Protein AF-A0A2Z3H583-F1 (afdb_monomer)

InterPro domains:
  IPR014338 Uncharacterised domain CHP02996, repeat-companion domain [TIGR02996] (2-49)

pLDDT: mean 80.79, std 20.67, range [28.8, 98.38]

Organism: NCBI:txid114

Foldseek 3Di:
DDLVVLVVVCLVVVLFLVSLQVNLVVLVVPNDDLLSPLLSVLLCQQPVDDSDDPAGDPVSLVVCVVCVCSLQVLLCVQFPFPQPDDPVPDPGPQPDDVSFKGKTFGFGPPDDQDPVGTDTWIKIFGDHNSFRAEIETADPVSLVSRVPSRCVSGVNYHYDHDYPPPDDPPPPPPDDDDDDDD

Sequence (182 aa):
MDREALLRVIAMHPHENTPRLEYADWLMQYGSCDRDAATSEFIRMSCSVGCRQKRMPYEVYGWLIKNWHRLVPKSLAVGVPVESGPTPQQGWRINWHNGRKKEVLIRLARLPPKRGGYRPFKVVFDFAFGFLDRCETWSPVSFGQLKQPLLADQPLCKVMCHGTTRHPQRVRSLLGGAGADL

Solvent-accessible surface area (backbone atoms only — not comparable to full-atom values): 10700 Å² total; per-residue (Å²): 137,58,72,67,57,40,53,51,50,28,71,78,39,73,83,52,56,64,52,46,50,53,44,24,52,47,26,67,74,71,44,88,49,66,41,34,47,44,35,21,53,39,26,50,52,39,52,71,62,70,98,76,65,95,59,69,52,73,72,42,35,64,50,43,76,77,44,52,64,46,48,35,53,54,37,51,67,55,17,55,68,51,75,67,70,53,70,96,84,45,75,70,81,71,52,59,52,89,66,37,27,43,56,44,40,34,32,57,72,88,58,79,64,49,99,90,47,80,77,65,41,64,35,36,41,32,47,48,80,36,42,51,47,31,36,42,23,62,36,74,69,60,37,69,64,36,49,63,35,36,40,72,49,32,74,79,40,47,76,43,64,49,69,80,69,80,70,90,76,76,74,73,74,93,70,89,83,88,80,88,85,136

Structure (mmCIF, N/CA/C/O backbone):
data_AF-A0A2Z3H583-F1
#
_entry.id   AF-A0A2Z3H583-F1
#
loop_
_atom_site.group_PDB
_atom_site.id
_atom_site.type_symbol
_atom_site.label_atom_id
_atom_site.label_alt_id
_atom_site.label_comp_id
_atom_site.label_asym_id
_atom_site.label_entity_id
_atom_site.label_seq_id
_atom_site.pdbx_PDB_ins_code
_atom_site.Cartn_x
_atom_site.Cartn_y
_atom_site.Cartn_z
_atom_site.occupancy
_atom_site.B_iso_or_equiv
_atom_site.auth_seq_id
_atom_site.auth_comp_id
_atom_site.auth_asym_id
_atom_site.auth_atom_id
_atom_site.pdbx_PDB_model_num
ATOM 1 N N . MET A 1 1 ? -10.266 -14.450 14.216 1.00 72.81 1 MET A N 1
ATOM 2 C CA . MET A 1 1 ? -10.792 -13.965 12.922 1.00 72.81 1 MET A CA 1
ATOM 3 C C . MET A 1 1 ? -9.726 -14.220 11.865 1.00 72.81 1 MET A C 1
ATOM 5 O O . MET A 1 1 ? -8.552 -14.052 12.176 1.00 72.81 1 MET A O 1
ATOM 9 N N . ASP A 1 2 ? -10.109 -14.696 10.682 1.00 93.62 2 ASP A N 1
ATOM 10 C CA . ASP A 1 2 ? -9.174 -14.979 9.585 1.00 93.62 2 ASP A CA 1
ATOM 11 C C . ASP A 1 2 ? -8.861 -13.710 8.765 1.00 93.62 2 ASP A C 1
ATOM 13 O O . ASP A 1 2 ? -9.693 -12.803 8.659 1.00 93.62 2 ASP A O 1
ATOM 17 N N . ARG A 1 3 ? -7.666 -13.656 8.169 1.00 95.94 3 ARG A N 1
ATOM 18 C CA . ARG A 1 3 ? -7.156 -12.541 7.363 1.00 95.94 3 ARG A CA 1
ATOM 19 C C . ARG A 1 3 ? -8.115 -12.159 6.239 1.00 95.94 3 ARG A C 1
ATOM 21 O O . ARG A 1 3 ? -8.362 -10.977 6.003 1.00 95.94 3 ARG A O 1
ATOM 28 N N . GLU A 1 4 ? -8.659 -13.147 5.534 1.00 96.94 4 GLU A N 1
ATOM 29 C CA . GLU A 1 4 ? -9.549 -12.910 4.396 1.00 96.94 4 GLU A CA 1
ATOM 30 C C . GLU A 1 4 ? -10.909 -12.360 4.831 1.00 96.94 4 GLU A C 1
ATOM 32 O O . GLU A 1 4 ? -11.519 -11.563 4.117 1.00 96.94 4 GLU A O 1
ATOM 37 N N . ALA A 1 5 ? -11.390 -12.745 6.017 1.00 97.44 5 ALA A N 1
ATOM 38 C CA . ALA A 1 5 ? -12.610 -12.184 6.587 1.00 97.44 5 ALA A CA 1
ATOM 39 C C . ALA A 1 5 ? -12.443 -10.682 6.874 1.00 97.44 5 ALA A C 1
ATOM 41 O O . ALA A 1 5 ? -13.277 -9.893 6.434 1.00 97.44 5 ALA A O 1
ATOM 42 N N . LEU A 1 6 ? -11.332 -10.282 7.502 1.00 97.75 6 LEU A N 1
ATOM 43 C CA . LEU A 1 6 ? -11.011 -8.871 7.760 1.00 97.75 6 LEU A CA 1
ATOM 44 C C . LEU A 1 6 ? -10.921 -8.057 6.464 1.00 97.75 6 LEU A C 1
ATOM 46 O O . LEU A 1 6 ? -11.549 -7.007 6.339 1.00 97.75 6 LEU A O 1
ATOM 50 N N . LEU A 1 7 ? -10.197 -8.567 5.464 1.00 97.56 7 LEU A N 1
ATOM 51 C CA . LEU A 1 7 ? -10.066 -7.896 4.167 1.00 97.56 7 LEU A CA 1
ATOM 52 C C . LEU A 1 7 ? -11.415 -7.728 3.455 1.00 97.56 7 LEU A C 1
ATOM 54 O O . LEU A 1 7 ? -11.658 -6.677 2.861 1.00 97.56 7 LEU A O 1
ATOM 58 N N . ARG A 1 8 ? -12.313 -8.717 3.543 1.00 97.81 8 ARG A N 1
ATOM 59 C CA . ARG A 1 8 ? -13.678 -8.600 3.004 1.00 97.81 8 ARG A CA 1
ATOM 60 C C . ARG A 1 8 ? -14.485 -7.514 3.709 1.00 97.81 8 ARG A C 1
ATOM 62 O O . ARG A 1 8 ? -15.132 -6.725 3.026 1.00 97.81 8 ARG A O 1
ATOM 69 N N . VAL A 1 9 ? -14.424 -7.433 5.039 1.00 97.81 9 VAL A N 1
ATOM 70 C CA . VAL A 1 9 ? -15.115 -6.373 5.797 1.00 97.81 9 VAL A CA 1
ATOM 71 C C . VAL A 1 9 ? -14.588 -4.994 5.402 1.00 97.81 9 VAL A C 1
ATOM 73 O O . VAL A 1 9 ? -15.382 -4.106 5.103 1.00 97.81 9 VAL A O 1
ATOM 76 N N . ILE A 1 10 ? -13.266 -4.822 5.291 1.00 96.75 10 ILE A N 1
ATOM 77 C CA . ILE A 1 10 ? -12.665 -3.558 4.832 1.00 96.75 10 ILE A CA 1
ATOM 78 C C . ILE A 1 10 ? -13.119 -3.212 3.409 1.00 96.75 10 ILE A C 1
ATOM 80 O O . ILE A 1 10 ? -13.424 -2.056 3.130 1.00 96.75 10 ILE A O 1
ATOM 84 N N . ALA A 1 11 ? -13.185 -4.193 2.506 1.00 96.19 11 ALA A N 1
ATOM 85 C CA . ALA A 1 11 ? -13.641 -3.967 1.136 1.00 96.19 11 ALA A CA 1
ATOM 86 C C . ALA A 1 11 ? -15.105 -3.498 1.072 1.00 96.19 11 ALA A C 1
ATOM 88 O O . ALA A 1 11 ? -15.435 -2.656 0.237 1.00 96.19 11 ALA A O 1
ATOM 89 N N . MET A 1 12 ? -15.967 -4.017 1.954 1.00 96.94 12 MET A N 1
ATOM 90 C CA . MET A 1 12 ? -17.369 -3.596 2.073 1.00 96.94 12 MET A CA 1
ATOM 91 C C . MET A 1 12 ? -17.512 -2.222 2.745 1.00 96.94 12 MET A C 1
ATOM 93 O O . MET A 1 12 ? -18.394 -1.450 2.377 1.00 96.94 12 MET A O 1
ATOM 97 N N . HIS A 1 13 ? -16.618 -1.895 3.681 1.00 94.31 13 HIS A N 1
ATOM 98 C CA . HIS A 1 13 ? -16.672 -0.688 4.509 1.00 94.31 13 HIS A CA 1
ATOM 99 C C . HIS A 1 13 ? -15.358 0.120 4.457 1.00 94.31 13 HIS A C 1
ATOM 101 O O . HIS A 1 13 ? -14.725 0.359 5.490 1.00 94.31 13 HIS A O 1
ATOM 107 N N . PRO A 1 14 ? -14.922 0.610 3.279 1.00 91.38 14 PRO A N 1
ATOM 108 C CA . PRO A 1 14 ? -13.579 1.180 3.101 1.00 91.38 14 PRO A CA 1
ATOM 109 C C . PRO A 1 14 ? -13.334 2.475 3.891 1.00 91.38 14 PRO A C 1
ATOM 111 O O . PRO A 1 14 ? -12.190 2.884 4.088 1.00 91.38 14 PRO A O 1
ATOM 114 N N . HIS A 1 15 ? -14.400 3.142 4.336 1.00 88.31 15 HIS A N 1
ATOM 115 C CA . HIS A 1 15 ? -14.331 4.387 5.101 1.00 88.31 15 HIS A CA 1
ATOM 116 C C . HIS A 1 15 ? -14.316 4.167 6.615 1.00 88.31 15 HIS A C 1
ATOM 118 O O . HIS A 1 15 ? -13.969 5.083 7.357 1.00 88.31 15 HIS A O 1
ATOM 124 N N . GL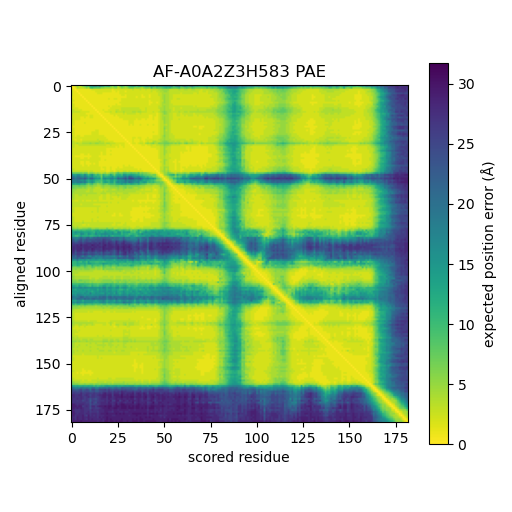U A 1 16 ? -14.641 2.967 7.092 1.00 92.12 16 GLU A N 1
ATOM 125 C CA . GLU A 1 16 ? -14.658 2.674 8.520 1.00 92.12 16 GLU A CA 1
ATOM 126 C C . GLU A 1 16 ? -13.232 2.439 9.023 1.00 92.12 16 GLU A C 1
ATOM 128 O O . GLU A 1 16 ? -12.432 1.754 8.383 1.00 92.12 16 GLU A O 1
ATOM 133 N N . ASN A 1 17 ? -12.879 3.064 10.147 1.00 93.50 17 ASN A N 1
ATOM 134 C CA . ASN A 1 17 ? -11.557 2.899 10.756 1.00 93.50 17 ASN A CA 1
ATOM 135 C C . ASN A 1 17 ? -11.462 1.576 11.529 1.00 93.50 17 ASN A C 1
ATOM 137 O O . ASN A 1 17 ? -10.403 0.960 11.524 1.00 93.50 17 ASN A O 1
ATOM 141 N N . THR A 1 18 ? -12.557 1.125 12.150 1.00 94.62 18 THR A N 1
ATOM 142 C CA . THR A 1 18 ? -12.594 -0.071 13.007 1.00 94.62 18 THR A CA 1
ATOM 143 C C . THR A 1 18 ? -12.059 -1.331 12.320 1.00 94.62 18 THR A C 1
ATOM 145 O O . THR A 1 18 ? -11.047 -1.845 12.791 1.00 94.62 18 THR A O 1
ATOM 148 N N . PRO A 1 19 ? -12.599 -1.793 11.172 1.00 96.06 19 PRO A N 1
ATOM 149 C CA . PRO A 1 19 ? -12.101 -3.021 10.548 1.00 96.06 19 PRO A 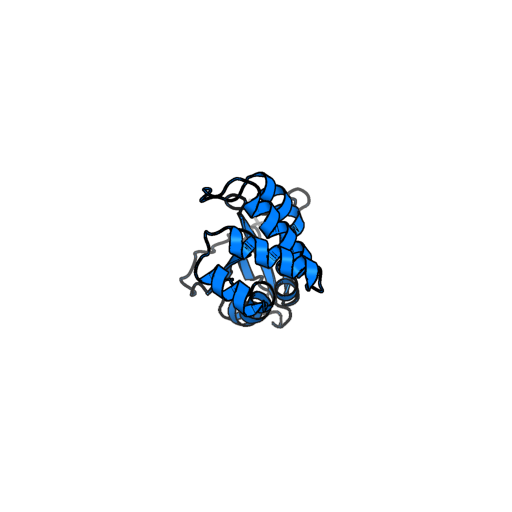CA 1
ATOM 150 C C . PRO A 1 19 ? -10.656 -2.888 10.046 1.00 96.06 19 PRO A C 1
ATOM 152 O O . PRO A 1 19 ? -9.916 -3.867 9.985 1.00 96.06 19 PRO A O 1
ATOM 155 N N . ARG A 1 20 ? -10.216 -1.667 9.712 1.00 95.88 20 ARG A N 1
ATOM 156 C CA . ARG A 1 20 ? -8.824 -1.401 9.332 1.00 95.88 20 ARG A CA 1
ATOM 157 C C . ARG A 1 20 ? -7.892 -1.512 10.535 1.00 95.88 20 ARG A C 1
ATOM 159 O O . ARG A 1 20 ? -6.854 -2.153 10.422 1.00 95.88 20 ARG A O 1
ATOM 166 N N . LEU A 1 21 ? -8.262 -0.933 11.674 1.00 96.25 21 LEU A N 1
ATOM 167 C CA . LEU A 1 21 ? -7.491 -1.036 12.913 1.00 96.25 21 LEU A CA 1
ATOM 168 C C . LEU A 1 21 ? -7.421 -2.482 13.418 1.00 96.25 21 LEU A C 1
ATOM 170 O O . LEU A 1 21 ? -6.327 -2.938 13.731 1.00 96.25 21 LEU A O 1
ATOM 174 N N . GLU A 1 22 ? -8.526 -3.231 13.371 1.00 97.50 22 GLU A N 1
ATOM 175 C CA . GLU A 1 22 ? -8.529 -4.669 13.684 1.00 97.50 22 GLU A CA 1
ATOM 176 C C . GLU A 1 22 ? -7.585 -5.457 12.765 1.00 97.50 22 GLU A C 1
ATOM 178 O O . GLU A 1 22 ? -6.831 -6.317 13.216 1.00 97.50 22 GLU A O 1
ATOM 183 N N . TYR A 1 23 ? -7.566 -5.138 11.467 1.00 98.12 23 TYR A N 1
ATOM 184 C CA . TYR A 1 23 ? -6.612 -5.735 10.535 1.00 98.12 23 TYR A CA 1
ATOM 185 C C . TYR A 1 23 ? -5.165 -5.319 10.818 1.00 98.12 23 TYR A C 1
ATOM 187 O O . TYR A 1 23 ? -4.259 -6.137 10.679 1.00 98.12 23 TYR A O 1
ATOM 195 N N . ALA A 1 24 ? -4.921 -4.083 11.256 1.00 98.12 24 ALA A N 1
ATOM 196 C CA . ALA A 1 24 ? -3.594 -3.640 11.670 1.00 98.12 24 ALA A CA 1
ATOM 197 C C . ALA A 1 24 ? -3.111 -4.374 12.933 1.00 98.12 24 ALA A C 1
ATOM 199 O O . ALA A 1 24 ? -1.936 -4.745 12.999 1.00 98.12 24 ALA A O 1
ATOM 200 N N . ASP A 1 25 ? -4.000 -4.619 13.900 1.00 98.38 25 ASP A N 1
ATOM 201 C CA . ASP A 1 25 ? -3.723 -5.444 15.081 1.00 98.38 25 ASP A CA 1
ATOM 202 C C . ASP A 1 25 ? -3.423 -6.892 14.670 1.00 98.38 25 ASP A C 1
ATOM 204 O O . ASP A 1 25 ? -2.416 -7.461 15.094 1.00 98.38 25 ASP A O 1
ATOM 208 N N . TRP A 1 26 ? -4.222 -7.455 13.759 1.00 98.31 26 TRP A N 1
ATOM 209 C CA . TRP A 1 26 ? -3.991 -8.788 13.204 1.00 98.31 26 TRP A CA 1
ATOM 210 C C . TRP A 1 26 ? -2.631 -8.894 12.499 1.00 98.31 26 TRP A C 1
ATOM 212 O O . TRP A 1 26 ? -1.886 -9.840 12.742 1.00 98.31 26 TRP A O 1
ATOM 222 N N . LEU A 1 27 ? -2.263 -7.915 11.663 1.00 98.12 27 LEU A N 1
ATOM 223 C CA . LEU A 1 27 ? -0.960 -7.876 10.985 1.00 98.12 27 LEU A CA 1
ATOM 224 C C . LEU A 1 27 ? 0.205 -7.786 11.971 1.00 98.12 27 LEU A C 1
ATOM 226 O O . LEU A 1 27 ? 1.250 -8.377 11.729 1.00 98.12 27 LEU A O 1
ATOM 230 N N . MET A 1 28 ? 0.035 -7.059 13.072 1.00 97.88 28 MET A N 1
ATOM 231 C CA . MET A 1 28 ? 1.057 -6.953 14.111 1.00 97.88 28 MET A CA 1
ATOM 232 C C . MET A 1 28 ? 1.218 -8.265 14.890 1.00 97.88 28 MET A C 1
ATOM 234 O O . MET A 1 28 ? 2.330 -8.606 15.280 1.00 97.88 28 MET A O 1
ATOM 238 N N . GLN A 1 29 ? 0.124 -9.001 15.105 1.00 98.06 29 GLN A N 1
ATOM 239 C CA . GLN A 1 29 ? 0.132 -10.256 15.855 1.00 98.06 29 GLN A CA 1
ATOM 240 C C . GLN A 1 29 ? 0.574 -11.467 15.016 1.00 98.06 29 GLN A C 1
ATOM 242 O O . GLN A 1 29 ? 1.271 -12.338 15.529 1.00 98.06 29 GLN A O 1
ATOM 247 N N . TYR A 1 30 ? 0.152 -11.542 13.751 1.00 97.94 30 TYR A N 1
ATOM 248 C CA . TYR A 1 30 ? 0.313 -12.731 12.902 1.00 97.94 30 TYR A CA 1
ATOM 249 C C . TYR A 1 30 ? 1.114 -12.480 11.618 1.00 97.94 30 TYR A C 1
ATOM 251 O O . TYR A 1 30 ? 1.438 -13.429 10.904 1.00 97.94 30 TYR A O 1
ATOM 259 N N . GLY A 1 31 ? 1.413 -11.222 11.284 1.00 96.38 31 GLY A N 1
ATOM 260 C CA . GLY A 1 31 ? 2.239 -10.883 10.129 1.00 96.38 31 GLY A CA 1
ATOM 261 C C . GLY A 1 31 ? 3.678 -11.359 10.308 1.00 96.38 31 GLY A C 1
ATOM 262 O O . GLY A 1 31 ? 4.206 -11.396 11.416 1.00 96.38 31 GLY A O 1
ATOM 263 N N . SER A 1 32 ? 4.324 -11.727 9.202 1.00 95.88 32 SER A N 1
ATOM 264 C CA . SER A 1 32 ? 5.633 -12.397 9.241 1.00 95.88 32 SER A CA 1
ATOM 265 C C . SER A 1 32 ? 6.707 -11.705 8.406 1.00 95.88 32 SER A C 1
ATOM 267 O O . SER A 1 32 ? 7.814 -12.221 8.268 1.00 95.88 32 SER A O 1
ATOM 269 N N . CYS A 1 33 ? 6.390 -10.569 7.784 1.00 96.88 33 CYS A N 1
ATOM 270 C CA . CYS A 1 33 ? 7.326 -9.852 6.926 1.00 96.88 33 CYS A CA 1
ATOM 271 C C . CYS A 1 33 ? 7.219 -8.335 7.090 1.00 96.88 33 CYS A C 1
ATOM 273 O O . CYS A 1 33 ? 6.203 -7.813 7.550 1.00 96.88 33 CYS A O 1
ATOM 275 N N . ASP A 1 34 ? 8.251 -7.620 6.638 1.00 97.81 34 ASP A N 1
ATOM 276 C CA . ASP A 1 34 ? 8.322 -6.156 6.724 1.00 97.81 34 ASP A CA 1
ATOM 277 C C . ASP A 1 34 ? 7.117 -5.455 6.077 1.00 97.81 34 ASP A C 1
ATOM 279 O O . ASP A 1 34 ? 6.609 -4.470 6.601 1.00 97.81 34 ASP A O 1
ATOM 283 N N . ARG A 1 35 ? 6.585 -6.009 4.983 1.00 97.75 35 ARG A N 1
ATOM 284 C CA . ARG A 1 35 ? 5.386 -5.469 4.332 1.00 97.75 35 ARG A CA 1
ATOM 285 C C . ARG A 1 35 ? 4.150 -5.520 5.236 1.00 97.75 35 ARG A C 1
ATOM 287 O O . ARG A 1 35 ? 3.333 -4.601 5.185 1.00 97.75 35 ARG A O 1
ATOM 294 N N . ASP A 1 36 ? 4.000 -6.555 6.065 1.00 98.00 36 ASP A N 1
ATOM 295 C CA . ASP A 1 36 ? 2.885 -6.630 7.022 1.00 98.00 36 ASP A CA 1
ATOM 296 C C . ASP A 1 36 ? 3.036 -5.567 8.117 1.00 98.00 36 ASP A C 1
ATOM 298 O O . ASP A 1 36 ? 2.082 -4.838 8.395 1.00 98.00 36 ASP A O 1
ATOM 302 N N . ALA A 1 37 ? 4.251 -5.406 8.654 1.00 98.38 37 ALA A N 1
ATOM 303 C CA . ALA A 1 37 ? 4.571 -4.363 9.627 1.00 98.38 37 ALA A CA 1
ATOM 304 C C . ALA A 1 37 ? 4.321 -2.956 9.054 1.00 98.38 37 ALA A C 1
ATOM 306 O O . ALA A 1 37 ? 3.574 -2.172 9.638 1.00 98.38 37 ALA A O 1
ATOM 307 N N . ALA A 1 38 ? 4.836 -2.670 7.854 1.00 98.25 38 ALA A N 1
ATOM 308 C CA . ALA A 1 38 ? 4.634 -1.398 7.165 1.00 98.25 38 ALA A CA 1
ATOM 309 C C . ALA A 1 38 ? 3.152 -1.117 6.868 1.00 98.25 38 ALA A C 1
ATOM 311 O O . ALA A 1 38 ? 2.706 0.023 6.968 1.00 98.25 38 ALA A O 1
ATOM 312 N N . THR A 1 39 ? 2.371 -2.145 6.522 1.00 98.25 39 THR A N 1
ATOM 313 C CA . THR A 1 39 ? 0.925 -1.994 6.301 1.00 98.25 39 THR A CA 1
ATOM 314 C C . THR A 1 39 ? 0.202 -1.680 7.614 1.00 98.25 39 THR A C 1
ATOM 316 O O . THR A 1 39 ? -0.633 -0.779 7.642 1.00 98.25 39 THR A O 1
ATOM 319 N N . SER A 1 40 ? 0.556 -2.353 8.716 1.00 98.19 40 SER A N 1
ATOM 320 C CA . SER A 1 40 ? 0.007 -2.055 10.047 1.00 98.19 40 SER A CA 1
ATOM 321 C C . SER A 1 40 ? 0.317 -0.614 10.477 1.00 98.19 40 SER A C 1
ATOM 323 O O . SER A 1 40 ? -0.599 0.135 10.826 1.00 98.19 40 SER A O 1
ATOM 325 N N . GLU A 1 41 ? 1.582 -0.188 10.364 1.00 97.88 41 GLU A N 1
ATOM 326 C CA . GLU A 1 41 ? 2.018 1.192 10.625 1.00 97.88 41 GLU A CA 1
ATOM 327 C C . GLU A 1 41 ? 1.201 2.197 9.797 1.00 97.88 41 GLU A C 1
ATOM 329 O O . GLU A 1 41 ? 0.625 3.143 10.343 1.00 97.88 41 GLU A O 1
ATOM 334 N N . PHE A 1 42 ? 1.096 1.967 8.484 1.00 96.75 42 PHE A N 1
ATOM 335 C CA . PHE A 1 42 ? 0.403 2.873 7.574 1.00 96.75 42 PHE A CA 1
ATOM 336 C C . PHE A 1 42 ? -1.087 3.006 7.902 1.00 96.75 42 PHE A C 1
ATOM 338 O O . PHE A 1 42 ? -1.632 4.115 7.869 1.00 96.75 42 PHE A O 1
ATOM 345 N N . ILE A 1 43 ? -1.752 1.901 8.252 1.00 96.19 43 ILE A N 1
ATOM 346 C CA . ILE A 1 43 ? -3.154 1.912 8.674 1.00 96.19 43 ILE A CA 1
ATOM 347 C C . ILE A 1 43 ? -3.329 2.719 9.958 1.00 96.19 43 ILE A C 1
ATOM 349 O O . ILE A 1 43 ? -4.189 3.602 9.997 1.00 96.19 43 ILE A O 1
ATOM 353 N N . ARG A 1 44 ? -2.514 2.460 10.988 1.00 96.06 44 ARG A N 1
ATOM 354 C CA . ARG A 1 44 ? -2.609 3.175 12.269 1.00 96.06 44 ARG A CA 1
ATOM 355 C C . ARG A 1 44 ? -2.393 4.671 12.087 1.00 96.06 44 ARG A C 1
ATOM 357 O O . ARG A 1 44 ? -3.190 5.462 12.583 1.00 96.06 44 ARG A O 1
ATOM 364 N N . MET A 1 45 ? -1.382 5.059 11.310 1.00 93.75 45 MET A N 1
ATOM 365 C CA . MET A 1 45 ? -1.140 6.463 10.974 1.00 93.75 45 MET A CA 1
ATOM 366 C C . MET A 1 45 ? -2.299 7.081 10.186 1.00 93.75 45 MET A C 1
ATOM 368 O O . MET A 1 45 ? -2.667 8.224 10.426 1.00 93.75 45 MET A O 1
ATOM 372 N N . SER A 1 46 ? -2.911 6.329 9.271 1.00 92.12 46 SER A N 1
ATOM 373 C CA . SER A 1 46 ? -4.060 6.805 8.491 1.00 92.12 46 SER A CA 1
ATOM 374 C C . SER A 1 46 ? -5.346 6.938 9.313 1.00 92.12 46 SER A C 1
ATOM 376 O O . SER A 1 46 ? -6.255 7.648 8.886 1.00 92.12 46 SER A O 1
ATOM 378 N N . CYS A 1 47 ? -5.439 6.260 10.461 1.00 92.06 47 CYS A N 1
ATOM 379 C CA . CYS A 1 47 ? -6.611 6.259 11.341 1.00 92.06 47 CYS A CA 1
ATOM 380 C C . CYS A 1 47 ? -6.425 7.101 12.618 1.00 92.06 47 CYS A C 1
ATOM 382 O O . CYS A 1 47 ? -7.358 7.181 13.414 1.00 92.06 47 CYS A O 1
ATOM 384 N N . SER A 1 48 ? -5.252 7.711 12.830 1.00 85.38 48 SER A N 1
ATOM 385 C CA . SER A 1 48 ? -4.890 8.400 14.081 1.00 85.38 48 SER A CA 1
ATOM 386 C C . SER A 1 48 ? -5.664 9.699 14.334 1.00 85.38 48 SER A C 1
ATOM 388 O O . SER A 1 48 ? -5.744 10.150 15.475 1.00 85.38 48 SER A O 1
ATOM 390 N N . VAL A 1 49 ? -6.263 10.292 13.297 1.00 71.06 49 VAL A N 1
ATOM 391 C CA . VAL A 1 49 ? -7.052 11.526 13.394 1.00 71.06 49 VAL A CA 1
ATOM 392 C C . VAL A 1 49 ? -8.529 11.193 13.167 1.00 71.06 49 VAL A C 1
ATOM 394 O O . VAL A 1 49 ? -8.865 10.466 12.236 1.00 71.06 49 VAL A O 1
ATOM 397 N N . GLY A 1 50 ? -9.402 11.687 14.055 1.00 62.38 50 GLY A N 1
ATOM 398 C CA . GLY A 1 50 ? -10.788 11.241 14.261 1.00 62.38 50 GLY A CA 1
ATOM 399 C C . GLY A 1 50 ? -11.631 10.901 13.016 1.00 62.38 50 GLY A C 1
ATOM 400 O O . GLY A 1 50 ? -11.461 11.452 11.930 1.00 62.38 50 GLY A O 1
ATOM 401 N N . CYS A 1 51 ? -12.605 10.009 13.229 1.00 53.41 51 CYS A N 1
ATOM 402 C CA . CYS A 1 51 ? -13.357 9.170 12.277 1.00 53.41 51 CYS A CA 1
ATOM 403 C C . CYS A 1 51 ? -14.152 9.846 11.132 1.00 53.41 51 CYS A C 1
ATOM 405 O O . CYS A 1 51 ? -15.060 9.231 10.580 1.00 53.41 51 CYS A O 1
ATOM 407 N N . ARG A 1 52 ? -13.878 11.100 10.758 1.00 61.56 52 ARG A N 1
ATOM 408 C CA . ARG A 1 52 ? -14.646 11.847 9.740 1.00 61.56 52 ARG A CA 1
ATOM 409 C C . ARG A 1 52 ? -13.825 12.334 8.551 1.00 61.56 52 ARG A C 1
ATOM 411 O O . ARG A 1 52 ? -14.351 13.042 7.690 1.00 61.56 52 ARG A O 1
ATOM 418 N N . GLN A 1 53 ? -12.543 11.995 8.474 1.00 64.88 53 GLN A N 1
ATOM 419 C CA . GLN A 1 53 ? -11.695 12.554 7.431 1.00 64.88 53 GLN A CA 1
ATOM 420 C C . GLN A 1 53 ? -11.848 11.795 6.107 1.00 64.88 53 GLN A C 1
ATOM 422 O O . GLN A 1 53 ? -11.447 10.647 5.959 1.00 64.88 53 GLN A O 1
ATOM 427 N N . LYS A 1 54 ? -12.372 12.489 5.088 1.00 74.50 54 LYS A N 1
ATOM 428 C CA . LYS A 1 54 ? -12.339 12.050 3.676 1.00 74.50 54 LYS A CA 1
ATOM 429 C C . LYS A 1 54 ? -10.927 12.100 3.066 1.00 74.50 54 LYS A C 1
ATOM 431 O O . LYS A 1 54 ? -10.754 11.801 1.887 1.00 74.50 54 LYS A O 1
ATOM 436 N N . ARG A 1 55 ? -9.935 12.565 3.829 1.00 81.19 55 ARG A N 1
ATOM 437 C CA . ARG A 1 55 ? -8.555 12.803 3.399 1.00 81.19 55 ARG A CA 1
ATOM 438 C C . ARG A 1 55 ? -7.605 12.152 4.393 1.00 81.19 55 ARG A C 1
ATOM 440 O O . ARG A 1 55 ? -7.930 12.049 5.567 1.00 81.19 55 ARG A O 1
ATOM 447 N N . MET A 1 56 ? -6.444 11.736 3.906 1.00 86.56 56 MET A N 1
ATOM 448 C CA . MET A 1 56 ? -5.389 11.189 4.750 1.00 86.56 56 MET A CA 1
ATOM 449 C C . MET A 1 56 ? -4.751 12.313 5.590 1.00 86.56 56 MET A C 1
ATOM 451 O O . MET A 1 56 ? -4.560 13.407 5.037 1.00 86.56 56 MET A O 1
ATOM 455 N N . PRO A 1 57 ? -4.426 12.073 6.876 1.00 88.19 57 PRO A N 1
ATOM 456 C CA . PRO A 1 57 ? -3.742 13.061 7.707 1.00 88.19 57 PRO A CA 1
ATOM 457 C C . PRO A 1 57 ? -2.394 13.478 7.108 1.00 88.19 57 PRO A C 1
ATOM 459 O O . PRO A 1 57 ? -1.752 12.710 6.384 1.00 88.19 57 PRO A O 1
ATOM 462 N N . TYR A 1 58 ? -1.969 14.712 7.380 1.00 86.31 58 TYR A N 1
ATOM 463 C CA . TYR A 1 58 ? -0.798 15.300 6.728 1.00 86.31 58 TYR A CA 1
ATOM 464 C C . TYR A 1 58 ? 0.510 14.598 7.123 1.00 86.31 58 TYR A C 1
ATOM 466 O O . TYR A 1 58 ? 1.396 14.377 6.298 1.00 86.31 58 TYR A O 1
ATOM 474 N N . GLU A 1 59 ? 0.593 14.168 8.375 1.00 87.88 59 GLU A N 1
ATOM 475 C CA . GLU A 1 59 ? 1.727 13.476 8.984 1.00 87.88 59 GLU A CA 1
ATOM 476 C C . GLU A 1 59 ? 2.028 12.153 8.268 1.00 87.88 59 GLU A C 1
ATOM 478 O O . GLU A 1 59 ? 3.180 11.723 8.166 1.00 87.88 59 GLU A O 1
ATOM 483 N N . VAL A 1 60 ? 0.992 11.533 7.700 1.00 91.44 60 VAL A N 1
ATOM 484 C CA . VAL A 1 60 ? 1.108 10.274 6.966 1.00 91.44 60 VAL A CA 1
ATOM 485 C C . VAL A 1 60 ? 1.894 10.449 5.672 1.00 91.44 60 VAL A C 1
ATOM 487 O O . VAL A 1 60 ? 2.625 9.541 5.281 1.00 91.44 60 VAL A O 1
ATOM 490 N N . TYR A 1 61 ? 1.817 11.614 5.018 1.00 89.56 61 TYR A N 1
ATOM 491 C CA . TYR A 1 61 ? 2.573 11.862 3.787 1.00 89.56 61 TYR A CA 1
ATOM 492 C C . TYR A 1 61 ? 4.081 11.754 4.027 1.00 89.56 61 TYR A C 1
ATOM 494 O O . TYR A 1 61 ? 4.788 11.143 3.228 1.00 89.56 61 TYR A O 1
ATOM 502 N N . GLY A 1 62 ? 4.574 12.276 5.156 1.00 90.94 62 GLY A N 1
ATOM 503 C CA . GLY A 1 62 ? 5.987 12.181 5.529 1.00 90.94 62 GLY A CA 1
ATOM 504 C C . GLY A 1 62 ? 6.457 10.737 5.706 1.00 90.94 62 GLY A C 1
ATOM 505 O O . GLY A 1 62 ? 7.540 10.374 5.238 1.00 90.94 62 GLY A O 1
ATOM 506 N N . TRP A 1 63 ? 5.629 9.896 6.330 1.00 93.56 63 TRP A N 1
ATOM 507 C CA . TRP A 1 63 ? 5.910 8.465 6.455 1.00 93.56 63 TRP A CA 1
ATOM 508 C C . TRP A 1 63 ? 5.868 7.767 5.093 1.00 93.56 63 TRP A C 1
ATOM 510 O O . TRP A 1 63 ? 6.786 7.015 4.764 1.00 93.56 63 TRP A O 1
ATOM 520 N N . LEU A 1 64 ? 4.862 8.062 4.267 1.00 92.81 64 LEU A N 1
ATOM 521 C CA . LEU A 1 64 ? 4.666 7.426 2.967 1.00 92.81 64 LEU A CA 1
ATOM 522 C C . LEU A 1 64 ? 5.815 7.737 1.996 1.00 92.81 64 LEU A C 1
ATOM 524 O O . LEU A 1 64 ? 6.310 6.834 1.324 1.00 92.81 64 LEU A O 1
ATOM 528 N N . ILE A 1 65 ? 6.315 8.979 1.986 1.00 89.31 65 ILE A N 1
ATOM 529 C CA . ILE A 1 65 ? 7.500 9.382 1.210 1.00 89.31 65 ILE A CA 1
ATOM 530 C C . ILE A 1 65 ? 8.687 8.452 1.481 1.00 89.31 65 ILE A C 1
ATOM 532 O O . ILE A 1 65 ? 9.375 8.043 0.544 1.00 89.31 65 ILE A O 1
ATOM 536 N N . LYS A 1 66 ? 8.898 8.102 2.753 1.00 91.94 66 LYS A N 1
ATOM 537 C CA . LYS A 1 66 ? 10.030 7.294 3.208 1.00 91.94 66 LYS A CA 1
ATOM 538 C C . LYS A 1 66 ? 9.788 5.793 3.055 1.00 91.94 66 LYS A C 1
ATOM 540 O O . LYS A 1 66 ? 10.732 5.072 2.766 1.00 91.94 66 LYS A O 1
ATOM 545 N N . ASN A 1 67 ? 8.548 5.323 3.208 1.00 95.44 67 ASN A N 1
ATOM 546 C CA . ASN A 1 67 ? 8.252 3.901 3.418 1.00 95.44 67 ASN A CA 1
ATOM 547 C C . ASN A 1 67 ? 7.419 3.231 2.318 1.00 95.44 67 ASN A C 1
ATOM 549 O O . ASN A 1 67 ? 7.231 2.021 2.379 1.00 95.44 67 ASN A O 1
ATOM 553 N N . TRP A 1 68 ? 6.928 3.950 1.300 1.00 95.00 68 TRP A N 1
ATOM 554 C CA . TRP A 1 68 ? 6.005 3.371 0.303 1.00 95.00 68 TRP A CA 1
ATOM 555 C C . TRP A 1 68 ? 6.521 2.081 -0.361 1.00 95.00 68 TRP A C 1
ATOM 557 O O . TRP A 1 68 ? 5.731 1.205 -0.696 1.00 95.00 68 TRP A O 1
ATOM 567 N N . HIS A 1 69 ? 7.836 1.944 -0.541 1.00 94.31 69 HIS A N 1
ATOM 568 C CA . HIS A 1 69 ? 8.450 0.772 -1.164 1.00 94.31 69 HIS A CA 1
ATOM 569 C C . HIS A 1 69 ? 8.265 -0.503 -0.323 1.00 94.31 69 HIS A C 1
ATOM 571 O O . HIS A 1 69 ? 8.115 -1.584 -0.892 1.00 94.31 69 HIS A O 1
ATOM 577 N N . ARG A 1 70 ? 8.179 -0.372 1.012 1.00 96.81 70 ARG A N 1
ATOM 578 C CA . ARG A 1 70 ? 7.873 -1.468 1.950 1.00 96.81 70 ARG A CA 1
ATOM 579 C C . ARG A 1 70 ? 6.459 -2.020 1.750 1.00 96.81 70 ARG A C 1
ATOM 581 O O . ARG A 1 70 ? 6.193 -3.169 2.082 1.00 96.81 70 ARG A O 1
ATOM 588 N N . LEU A 1 71 ? 5.548 -1.230 1.172 1.00 97.50 71 LEU A N 1
ATOM 589 C CA . LEU A 1 71 ? 4.165 -1.645 0.913 1.00 97.50 71 LEU A CA 1
ATOM 590 C C . LEU A 1 71 ? 4.013 -2.498 -0.353 1.00 97.50 71 LEU A C 1
ATOM 592 O O . LEU A 1 71 ? 2.994 -3.173 -0.492 1.00 97.50 71 LEU A O 1
ATOM 596 N N . VAL A 1 72 ? 4.981 -2.459 -1.275 1.00 96.31 72 VAL A N 1
ATOM 597 C CA . VAL A 1 72 ? 4.907 -3.121 -2.592 1.00 96.31 72 VAL A CA 1
ATOM 598 C C . VAL A 1 72 ? 6.197 -3.871 -2.991 1.00 96.31 72 VAL A C 1
ATOM 600 O O . VAL A 1 72 ? 6.659 -3.745 -4.131 1.00 96.31 72 VAL A O 1
ATOM 603 N N . PRO A 1 73 ? 6.826 -4.651 -2.090 1.00 95.69 73 PRO A N 1
ATOM 604 C CA . PRO A 1 73 ? 8.137 -5.241 -2.350 1.00 95.69 73 PRO A CA 1
ATOM 605 C C . PRO A 1 73 ? 8.123 -6.255 -3.499 1.00 95.69 73 PRO A C 1
ATOM 607 O O . PRO A 1 73 ? 9.036 -6.247 -4.326 1.00 95.69 73 PRO A O 1
ATOM 610 N N . LYS A 1 74 ? 7.093 -7.107 -3.613 1.00 94.19 74 LYS A N 1
ATOM 611 C CA . LYS A 1 74 ? 7.019 -8.099 -4.700 1.00 94.19 74 LYS A CA 1
ATOM 612 C C . LYS A 1 74 ? 6.811 -7.419 -6.045 1.00 94.19 74 LYS A C 1
ATOM 614 O O . LYS A 1 74 ? 7.374 -7.854 -7.044 1.00 94.19 74 LYS A O 1
ATOM 619 N N . SER A 1 75 ? 6.044 -6.336 -6.069 1.00 92.00 75 SER A N 1
ATOM 620 C CA . SER A 1 75 ? 5.811 -5.522 -7.264 1.00 92.00 75 SER A CA 1
ATOM 621 C C . SER A 1 75 ? 7.093 -4.860 -7.758 1.00 92.00 75 SER A C 1
ATOM 623 O O . SER A 1 75 ? 7.356 -4.845 -8.959 1.00 92.00 75 SER A O 1
ATOM 625 N N . LEU A 1 76 ? 7.919 -4.360 -6.835 1.00 89.38 76 LEU A N 1
ATOM 626 C CA . LEU A 1 76 ? 9.238 -3.813 -7.153 1.00 89.38 76 LEU A CA 1
ATOM 627 C C . LEU A 1 76 ? 10.254 -4.902 -7.524 1.00 89.38 76 LEU A C 1
ATOM 629 O O . LEU A 1 76 ? 11.204 -4.616 -8.238 1.00 89.38 76 LEU A O 1
ATOM 633 N N . ALA A 1 77 ? 10.050 -6.157 -7.124 1.00 88.94 77 ALA A N 1
ATOM 634 C CA . A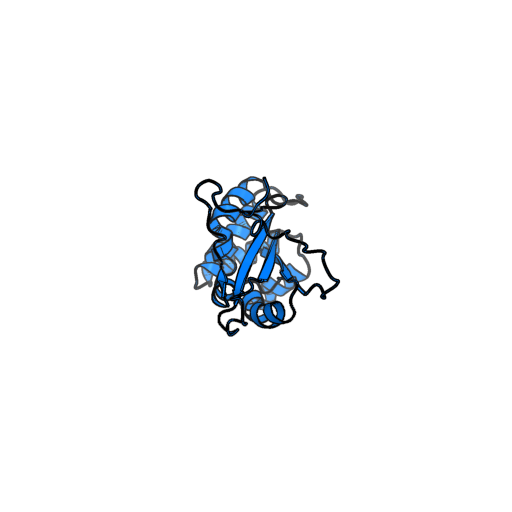LA A 1 77 ? 10.901 -7.266 -7.555 1.00 88.94 77 ALA A CA 1
ATOM 635 C C . ALA A 1 77 ? 10.662 -7.691 -9.022 1.00 88.94 77 ALA A C 1
ATOM 637 O O . ALA A 1 77 ? 11.523 -8.327 -9.628 1.00 88.94 77 ALA A O 1
ATOM 638 N N . VAL A 1 78 ? 9.517 -7.334 -9.624 1.00 85.94 78 VAL A N 1
ATOM 639 C CA . VAL A 1 78 ? 9.192 -7.655 -11.035 1.00 85.94 78 VAL A CA 1
ATOM 640 C C . VAL A 1 78 ? 10.113 -6.935 -12.021 1.00 85.94 78 VAL A C 1
ATOM 642 O O . VAL A 1 78 ? 10.364 -7.407 -13.136 1.00 85.94 78 VAL A O 1
ATOM 645 N N . GLY A 1 79 ? 10.619 -5.771 -11.636 1.00 78.62 79 GLY A N 1
ATOM 646 C CA . GLY A 1 79 ? 11.492 -4.986 -12.481 1.00 78.62 79 GLY A CA 1
ATOM 647 C C . GLY A 1 79 ? 12.323 -4.031 -11.659 1.00 78.62 79 GLY A C 1
ATOM 648 O O . GLY A 1 79 ? 11.866 -3.517 -10.651 1.00 78.62 79 GLY A O 1
ATOM 649 N N . VAL A 1 80 ? 13.534 -3.754 -12.121 1.00 68.06 80 VAL A N 1
ATOM 650 C CA . VAL A 1 80 ? 14.402 -2.794 -11.446 1.00 68.06 80 VAL A CA 1
ATOM 651 C C . VAL A 1 80 ? 13.757 -1.415 -11.603 1.00 68.06 80 VAL A C 1
ATOM 653 O O . VAL A 1 80 ? 13.524 -0.998 -12.749 1.00 68.06 80 VAL A O 1
ATOM 656 N N . PRO A 1 81 ? 13.431 -0.709 -10.504 1.00 62.53 81 PRO A N 1
ATOM 657 C CA . PRO A 1 81 ? 13.075 0.695 -10.588 1.00 62.53 81 PRO A CA 1
ATOM 658 C C . PRO A 1 81 ? 14.198 1.396 -11.341 1.00 62.53 81 PRO A C 1
ATOM 660 O O . PRO A 1 81 ? 15.364 1.307 -10.960 1.00 62.53 81 PRO A O 1
ATOM 663 N N . VAL A 1 82 ? 13.868 2.031 -12.461 1.00 61.53 82 VAL A N 1
ATOM 664 C CA . VAL A 1 82 ? 14.847 2.877 -13.126 1.00 61.53 82 VAL A CA 1
ATOM 665 C C . VAL A 1 82 ? 14.915 4.113 -12.262 1.00 61.53 82 VAL A C 1
ATOM 667 O O . VAL A 1 82 ? 14.006 4.945 -12.295 1.00 61.53 82 VAL A O 1
ATOM 670 N N . GLU A 1 83 ? 15.972 4.211 -11.460 1.00 56.19 83 GLU A N 1
ATOM 671 C CA . GLU A 1 83 ? 16.428 5.504 -10.989 1.00 56.19 83 GLU A CA 1
ATOM 672 C C . GLU A 1 83 ? 16.610 6.337 -12.250 1.00 56.19 83 GLU A C 1
ATOM 674 O O . GLU A 1 83 ? 17.512 6.108 -13.056 1.00 56.19 83 GLU A O 1
ATOM 679 N N . SER A 1 84 ? 15.665 7.235 -12.510 1.00 46.31 84 SER A N 1
ATOM 680 C CA . SER A 1 84 ? 15.883 8.315 -13.452 1.00 46.31 84 SER A CA 1
ATOM 681 C C . SER A 1 84 ? 17.060 9.094 -12.880 1.00 46.31 84 SER A C 1
ATOM 683 O O . SER A 1 84 ? 16.871 9.902 -11.971 1.00 46.31 84 SER A O 1
ATOM 685 N N . GLY A 1 85 ? 18.265 8.722 -13.314 1.00 35.75 85 GLY A N 1
ATOM 686 C CA . GLY A 1 85 ? 19.510 9.278 -12.819 1.00 35.75 85 GLY A CA 1
ATOM 687 C C . GLY A 1 85 ? 19.511 10.795 -12.993 1.00 35.75 85 GLY A C 1
ATOM 688 O O . GLY A 1 85 ? 18.919 11.299 -13.955 1.00 35.75 85 GLY A O 1
ATOM 689 N N . PRO A 1 86 ? 20.165 11.547 -12.101 1.00 43.75 86 PRO A N 1
ATOM 690 C CA . PRO A 1 86 ? 20.436 12.941 -12.361 1.00 43.75 86 PRO A CA 1
ATOM 691 C C . PRO A 1 86 ? 21.565 13.040 -13.393 1.00 43.75 86 PRO A C 1
ATOM 693 O O . PRO A 1 86 ? 22.669 12.551 -13.168 1.00 43.75 86 PRO A O 1
ATOM 696 N N . THR A 1 87 ? 21.375 13.847 -14.435 1.00 38.28 87 THR A N 1
ATOM 697 C CA . THR A 1 87 ? 22.361 14.919 -14.632 1.00 38.28 87 THR A CA 1
ATOM 698 C C . THR A 1 87 ? 22.540 15.576 -13.250 1.00 38.28 87 THR A C 1
ATOM 700 O O . THR A 1 87 ? 21.499 15.877 -12.659 1.00 38.28 87 THR A O 1
ATOM 703 N N . PRO A 1 88 ? 23.755 15.767 -12.697 1.00 33.94 88 PRO A N 1
ATOM 704 C CA . PRO A 1 88 ? 24.027 15.971 -11.255 1.00 33.94 88 PRO A CA 1
ATOM 705 C C . PRO A 1 88 ? 23.326 17.131 -10.512 1.00 33.94 88 PRO A C 1
ATOM 707 O O . PRO A 1 88 ? 23.667 17.421 -9.373 1.00 33.94 88 PRO A O 1
ATOM 710 N N . GLN A 1 89 ? 22.347 17.804 -11.112 1.00 34.56 89 GLN A N 1
ATOM 711 C CA . GLN A 1 89 ? 21.590 18.920 -10.547 1.00 34.56 89 GLN A CA 1
ATOM 712 C C . GLN A 1 89 ? 20.089 18.626 -10.332 1.00 34.56 89 GLN A C 1
ATOM 714 O O . GLN A 1 89 ? 19.385 19.474 -9.793 1.00 34.56 89 GLN A O 1
ATOM 719 N N . GLN A 1 90 ? 19.564 17.449 -10.704 1.00 34.81 90 GLN A N 1
ATOM 720 C CA . GLN A 1 90 ? 18.158 17.081 -10.446 1.00 34.81 90 GLN A CA 1
ATOM 721 C C . GLN A 1 90 ? 18.065 15.761 -9.679 1.00 34.81 90 GLN A C 1
ATOM 723 O O . GLN A 1 90 ? 17.861 14.699 -10.263 1.00 34.81 90 GLN A O 1
ATOM 728 N N . GLY A 1 91 ? 18.213 15.841 -8.351 1.00 28.80 91 GLY A N 1
ATOM 729 C CA . GLY A 1 91 ? 17.856 14.755 -7.439 1.00 28.80 91 GLY A CA 1
ATOM 730 C C . GLY A 1 91 ? 16.463 14.215 -7.765 1.00 28.80 91 GLY A C 1
ATOM 731 O O . GLY A 1 91 ? 15.604 14.972 -8.206 1.00 28.80 91 GLY A O 1
ATOM 732 N N . TRP A 1 92 ? 16.289 12.901 -7.622 1.00 34.47 92 TRP A N 1
ATOM 733 C CA . TRP A 1 92 ? 15.046 12.141 -7.765 1.00 34.47 92 TRP A CA 1
ATOM 734 C C . TRP A 1 92 ? 13.816 12.956 -8.221 1.00 34.47 92 TRP A C 1
ATOM 736 O O . TRP A 1 92 ? 13.246 13.703 -7.424 1.00 34.47 92 TRP A O 1
ATOM 746 N N . ARG A 1 93 ? 13.307 12.763 -9.449 1.00 40.72 93 ARG A N 1
ATOM 747 C CA . ARG A 1 93 ? 11.956 13.257 -9.797 1.00 40.72 93 ARG A CA 1
ATOM 748 C C . ARG A 1 93 ? 10.894 12.393 -9.115 1.00 40.72 93 ARG A C 1
ATOM 750 O O . ARG A 1 93 ? 10.189 11.595 -9.724 1.00 40.72 93 ARG A O 1
ATOM 757 N N . ILE A 1 94 ? 10.820 12.525 -7.797 1.00 51.44 94 ILE A N 1
ATOM 758 C CA . ILE A 1 94 ? 9.768 12.001 -6.944 1.00 51.44 94 ILE A CA 1
ATOM 759 C C . ILE A 1 94 ? 8.560 12.911 -7.160 1.00 51.44 94 ILE A C 1
ATOM 761 O O . ILE A 1 94 ? 8.331 13.853 -6.408 1.00 51.44 94 ILE A O 1
ATOM 765 N N . ASN A 1 95 ? 7.783 12.634 -8.203 1.00 61.59 95 ASN A N 1
ATOM 766 C CA . ASN A 1 95 ? 6.526 13.337 -8.409 1.00 61.59 95 ASN A CA 1
ATOM 767 C C . ASN A 1 95 ? 5.485 12.744 -7.456 1.00 61.59 95 ASN A C 1
ATOM 769 O O . ASN A 1 95 ? 4.764 11.806 -7.801 1.00 61.59 95 ASN A O 1
ATOM 773 N N . TRP A 1 96 ? 5.451 13.260 -6.227 1.00 71.44 96 TRP A N 1
ATOM 774 C CA . TRP A 1 96 ? 4.288 13.094 -5.370 1.00 71.44 96 TRP A CA 1
ATOM 775 C C . TRP A 1 96 ? 3.186 14.008 -5.882 1.00 71.44 96 TRP A C 1
ATOM 777 O O . TRP A 1 96 ? 3.314 15.229 -5.822 1.00 71.44 96 TRP A O 1
ATOM 787 N N . HIS A 1 97 ? 2.086 13.434 -6.362 1.00 71.38 97 HIS A N 1
ATOM 788 C CA . HIS A 1 97 ? 0.892 14.227 -6.648 1.00 71.38 97 HIS A CA 1
ATOM 789 C C . HIS A 1 97 ? -0.051 14.157 -5.450 1.00 71.38 97 HIS A C 1
ATOM 791 O O . HIS A 1 97 ? -0.466 13.073 -5.029 1.00 71.38 97 HIS A O 1
ATOM 797 N N . ASN A 1 98 ? -0.375 15.327 -4.895 1.00 78.12 98 ASN A N 1
ATOM 798 C CA . ASN A 1 98 ? -1.258 15.492 -3.738 1.00 78.12 98 ASN A CA 1
ATOM 799 C C . ASN A 1 98 ? -0.817 14.674 -2.504 1.00 78.12 98 ASN A C 1
ATOM 801 O O . ASN A 1 98 ? -1.662 14.196 -1.754 1.00 78.12 98 ASN A O 1
ATOM 805 N N . GLY A 1 99 ? 0.492 14.432 -2.348 1.00 80.38 99 GLY A N 1
ATOM 806 C CA . GLY A 1 99 ? 1.085 13.666 -1.241 1.00 80.38 99 GLY A CA 1
ATOM 807 C C . GLY A 1 99 ? 0.822 12.154 -1.255 1.00 80.38 99 GLY A C 1
ATOM 808 O O . GLY A 1 99 ? 1.479 11.418 -0.532 1.00 80.38 99 GLY A O 1
ATOM 809 N N . ARG A 1 100 ? -0.095 11.664 -2.095 1.00 88.38 100 ARG A N 1
ATOM 810 C CA . ARG A 1 100 ? -0.583 10.276 -2.055 1.00 88.38 100 ARG A CA 1
ATOM 811 C C . ARG A 1 100 ? -0.257 9.437 -3.288 1.00 88.38 100 ARG A C 1
ATOM 813 O O . ARG A 1 100 ? -0.287 8.215 -3.217 1.00 88.38 100 ARG A O 1
ATOM 820 N N . LYS A 1 101 ? 0.030 10.079 -4.423 1.00 92.00 101 LYS A N 1
ATOM 821 C CA . LYS A 1 101 ? 0.368 9.389 -5.672 1.00 92.00 101 LYS A CA 1
ATOM 822 C C . LYS A 1 101 ? 1.868 9.352 -5.861 1.00 92.00 101 LYS A C 1
ATOM 824 O O . LYS A 1 101 ? 2.489 10.409 -5.858 1.00 92.00 101 LYS A O 1
ATOM 829 N N . LYS A 1 102 ? 2.416 8.172 -6.116 1.00 90.50 102 LYS A N 1
ATOM 830 C CA . LYS A 1 102 ? 3.821 7.944 -6.423 1.00 90.50 102 LYS A CA 1
ATOM 831 C C . LYS A 1 102 ? 3.970 7.431 -7.849 1.00 90.50 102 LYS A C 1
ATOM 833 O O . LYS A 1 102 ? 3.542 6.327 -8.173 1.00 90.50 102 LYS A O 1
ATOM 838 N N . GLU A 1 103 ? 4.609 8.231 -8.692 1.00 90.44 103 GLU A N 1
ATOM 839 C CA . GLU A 1 103 ? 5.026 7.810 -10.029 1.00 90.44 103 GLU A CA 1
ATOM 840 C C . GLU A 1 103 ? 6.385 7.098 -9.977 1.00 90.44 103 GLU A C 1
ATOM 842 O O . GLU A 1 103 ? 7.323 7.569 -9.326 1.00 90.44 103 GLU A O 1
ATOM 847 N N . VAL A 1 104 ? 6.479 5.955 -10.660 1.00 87.25 104 VAL A N 1
ATOM 848 C CA . VAL A 1 104 ? 7.687 5.132 -10.774 1.00 87.25 104 VAL A CA 1
ATOM 849 C C . VAL A 1 104 ? 7.872 4.698 -12.224 1.00 87.25 104 VAL A C 1
ATOM 851 O O . VAL A 1 104 ? 6.927 4.288 -12.899 1.00 87.25 104 VAL A O 1
ATOM 854 N N . LEU A 1 105 ? 9.113 4.764 -12.700 1.00 86.50 105 LEU A N 1
ATOM 855 C CA . LEU A 1 105 ? 9.529 4.147 -13.952 1.00 86.50 105 LEU A CA 1
ATOM 856 C C . LEU A 1 105 ? 10.122 2.770 -13.647 1.00 86.50 105 LEU A C 1
ATOM 858 O O . LEU A 1 105 ? 11.121 2.667 -12.942 1.00 86.50 105 LEU A O 1
ATOM 862 N N . ILE A 1 106 ? 9.512 1.707 -14.166 1.00 83.56 106 ILE A N 1
ATOM 863 C CA . ILE A 1 106 ? 9.952 0.326 -13.929 1.00 83.56 106 ILE A CA 1
ATOM 864 C C . ILE A 1 106 ? 10.539 -0.249 -15.213 1.00 83.56 106 ILE A C 1
ATOM 866 O O . ILE A 1 106 ? 9.909 -0.208 -16.274 1.00 83.56 106 ILE A O 1
ATOM 870 N N . ARG A 1 107 ? 11.738 -0.831 -15.121 1.00 82.94 107 ARG A N 1
ATOM 871 C CA . ARG A 1 107 ? 12.312 -1.661 -16.183 1.00 82.94 107 ARG A CA 1
ATOM 872 C C . ARG A 1 107 ? 12.030 -3.122 -15.874 1.00 82.94 107 ARG A C 1
ATOM 874 O O . ARG A 1 107 ? 12.619 -3.698 -14.965 1.00 82.94 107 ARG A O 1
ATOM 881 N N . LEU A 1 108 ? 11.145 -3.723 -16.660 1.00 79.69 108 LEU A N 1
ATOM 882 C CA . LEU A 1 108 ? 10.802 -5.137 -16.532 1.00 79.69 108 LEU A CA 1
ATOM 883 C C . LEU A 1 108 ? 11.998 -6.003 -16.943 1.00 79.69 108 LEU A C 1
ATOM 885 O O . LEU A 1 108 ? 12.508 -5.859 -18.054 1.00 79.69 108 LEU A O 1
ATOM 889 N N . ALA A 1 109 ? 12.427 -6.909 -16.062 1.00 70.50 109 ALA A N 1
ATOM 890 C CA . ALA A 1 109 ? 13.621 -7.731 -16.281 1.00 70.50 109 ALA A CA 1
ATOM 891 C C . ALA A 1 109 ? 13.460 -8.748 -17.428 1.00 70.50 109 ALA A C 1
ATOM 893 O O . ALA A 1 109 ? 14.439 -9.173 -18.029 1.00 70.50 109 ALA A O 1
ATOM 894 N N . ARG A 1 110 ? 12.218 -9.135 -17.748 1.00 68.00 110 ARG A N 1
ATOM 895 C CA . ARG A 1 110 ? 11.903 -10.225 -18.688 1.00 68.00 110 ARG A CA 1
ATOM 896 C C . ARG A 1 110 ? 11.819 -9.813 -20.159 1.00 68.00 110 ARG A C 1
ATOM 898 O O . ARG A 1 110 ? 11.470 -10.646 -20.989 1.00 68.00 110 ARG A O 1
ATOM 905 N N . LEU A 1 111 ? 12.066 -8.548 -20.497 1.00 66.50 111 LEU A N 1
ATOM 906 C CA . LEU A 1 111 ? 11.987 -8.094 -21.886 1.00 66.50 111 LEU A CA 1
ATOM 907 C C . LEU A 1 111 ? 13.394 -7.921 -22.461 1.00 66.50 111 LEU A C 1
ATOM 909 O O . LEU A 1 111 ? 14.165 -7.140 -21.898 1.00 66.50 111 LEU A O 1
ATOM 913 N N . PRO A 1 112 ? 13.728 -8.592 -23.582 1.00 66.88 112 PRO A N 1
ATOM 914 C CA . PRO A 1 112 ? 14.995 -8.354 -24.250 1.00 66.88 112 PRO A CA 1
ATOM 915 C C . PRO A 1 112 ? 15.066 -6.886 -24.696 1.00 66.88 112 PRO A C 1
ATOM 917 O O . PRO A 1 112 ? 14.039 -6.305 -25.080 1.00 66.88 112 PRO A O 1
ATOM 920 N N . PRO A 1 113 ? 16.255 -6.265 -24.660 1.00 66.75 113 PRO A N 1
ATOM 921 C CA . PRO A 1 113 ? 16.423 -4.927 -25.199 1.00 66.75 113 PRO A CA 1
ATOM 922 C C . PRO A 1 113 ? 16.011 -4.940 -26.677 1.00 66.75 113 PRO A C 1
ATOM 924 O O . PRO A 1 113 ? 16.453 -5.785 -27.455 1.00 66.75 113 PRO A O 1
ATOM 927 N N . LYS A 1 114 ? 15.145 -4.007 -27.085 1.00 65.06 114 LYS A N 1
ATOM 928 C CA . LYS A 1 114 ? 14.914 -3.771 -28.519 1.00 65.06 114 LYS A CA 1
ATOM 929 C C . LYS A 1 114 ? 16.174 -3.127 -29.111 1.00 65.06 114 LYS A C 1
ATOM 931 O O . LYS A 1 114 ? 16.961 -2.537 -28.370 1.00 65.06 114 LYS A O 1
ATOM 936 N N . ARG A 1 115 ? 16.361 -3.181 -30.440 1.00 54.56 115 ARG A N 1
ATOM 937 C CA . ARG A 1 115 ? 17.343 -2.323 -31.140 1.00 54.56 115 ARG A CA 1
ATOM 938 C C . ARG A 1 115 ? 17.047 -0.864 -30.742 1.00 54.56 115 ARG A C 1
ATOM 940 O O . ARG A 1 115 ? 16.045 -0.318 -31.191 1.00 54.56 115 ARG A O 1
ATOM 947 N N . GLY A 1 116 ? 17.826 -0.296 -29.816 1.00 60.66 116 GLY A N 1
ATOM 948 C CA . GLY A 1 116 ? 17.553 1.005 -29.177 1.00 60.66 116 GLY A CA 1
ATOM 949 C C . GLY A 1 116 ? 17.433 1.014 -27.640 1.00 60.66 116 GLY A C 1
ATOM 950 O O . GLY A 1 116 ? 17.229 2.080 -27.070 1.00 60.66 116 GLY A O 1
ATOM 951 N N . GLY A 1 117 ? 17.576 -0.127 -26.954 1.00 67.38 117 GLY A N 1
ATOM 952 C CA . GLY A 1 117 ? 17.674 -0.205 -25.489 1.00 67.38 117 GLY A CA 1
ATOM 953 C C . GLY A 1 117 ? 16.388 -0.618 -24.759 1.00 67.38 117 GLY A C 1
ATOM 954 O O . GLY A 1 117 ? 15.408 -1.074 -25.356 1.00 67.38 117 GLY A O 1
ATOM 955 N N . TYR A 1 118 ? 16.414 -0.500 -23.428 1.00 67.38 118 TYR A N 1
ATOM 956 C CA . TYR A 1 118 ? 15.280 -0.818 -22.556 1.00 67.38 118 TYR A CA 1
ATOM 957 C C . TYR A 1 118 ? 14.311 0.363 -22.479 1.00 67.38 118 TYR A C 1
ATOM 959 O O . TYR A 1 118 ? 14.714 1.473 -22.137 1.00 67.38 118 TYR A O 1
ATOM 967 N N . ARG A 1 119 ? 13.019 0.124 -22.729 1.00 77.19 119 ARG A N 1
ATOM 968 C CA . ARG A 1 119 ? 11.978 1.141 -22.530 1.00 77.19 119 ARG A CA 1
ATOM 969 C C . ARG A 1 119 ? 11.406 1.013 -21.112 1.00 77.19 119 ARG A C 1
ATOM 971 O O . ARG A 1 119 ? 10.785 -0.014 -20.833 1.00 77.19 119 ARG A O 1
ATOM 978 N N . PRO A 1 120 ? 11.593 2.001 -20.219 1.00 83.88 120 PRO A N 1
ATOM 979 C CA . PRO A 1 120 ? 10.934 1.988 -18.920 1.00 83.88 120 PRO A CA 1
ATOM 980 C C . PRO A 1 120 ? 9.418 2.142 -19.083 1.00 83.88 120 PRO A C 1
ATOM 982 O O . PRO A 1 120 ? 8.939 2.816 -19.999 1.00 83.88 120 PRO A O 1
ATOM 985 N N . PHE A 1 121 ? 8.665 1.538 -18.170 1.00 85.31 121 PHE A N 1
ATOM 986 C CA . PHE A 1 121 ? 7.213 1.654 -18.098 1.00 85.31 121 PHE A CA 1
ATOM 987 C C . PHE A 1 121 ? 6.825 2.568 -16.944 1.00 85.31 121 PHE A C 1
ATOM 989 O O . PHE A 1 121 ? 7.303 2.395 -15.826 1.00 85.31 121 PHE A O 1
ATOM 996 N N . LYS A 1 122 ? 5.935 3.523 -17.216 1.00 89.50 122 LYS A N 1
ATOM 997 C CA . LYS A 1 122 ? 5.337 4.364 -16.182 1.00 89.50 122 LYS A CA 1
ATOM 998 C C . LYS A 1 122 ? 4.294 3.570 -15.402 1.00 89.50 122 LYS A C 1
ATOM 1000 O O . LYS A 1 122 ?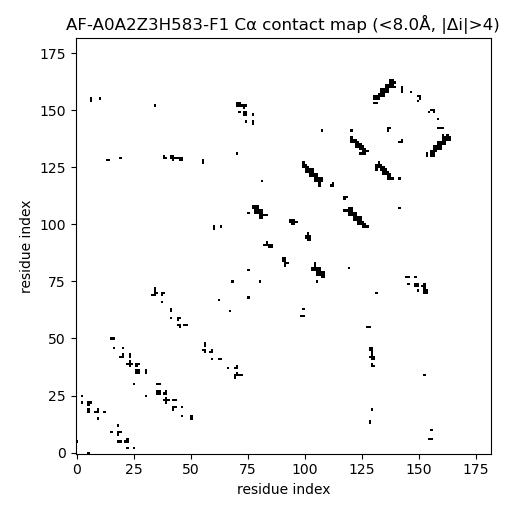 3.377 2.999 -15.996 1.00 89.50 122 LYS A O 1
ATOM 1005 N N . VAL A 1 123 ? 4.439 3.590 -14.084 1.00 90.81 123 VAL A N 1
ATOM 1006 C CA . VAL A 1 123 ? 3.516 3.015 -13.109 1.00 90.81 123 VAL A CA 1
ATOM 1007 C C . VAL A 1 123 ? 3.192 4.088 -12.080 1.00 90.81 123 VAL A C 1
ATOM 1009 O O . VAL A 1 123 ? 4.085 4.798 -11.620 1.00 90.81 123 VAL A O 1
ATOM 1012 N N . VAL A 1 124 ? 1.917 4.240 -11.738 1.00 93.94 124 VAL A N 1
ATOM 1013 C CA . VAL A 1 124 ? 1.477 5.195 -10.716 1.00 93.94 124 VAL A CA 1
ATOM 1014 C C . VAL A 1 124 ? 0.784 4.437 -9.598 1.00 93.94 124 VAL A C 1
ATOM 1016 O O . VAL A 1 124 ? -0.233 3.792 -9.830 1.00 93.94 124 VAL A O 1
ATOM 1019 N N . PHE A 1 125 ? 1.324 4.546 -8.390 1.00 95.31 125 PHE A N 1
ATOM 1020 C CA . PHE A 1 125 ? 0.739 4.026 -7.160 1.00 95.31 125 PHE A CA 1
ATOM 1021 C C . PHE A 1 125 ? -0.058 5.140 -6.474 1.00 95.31 125 PHE A C 1
ATOM 1023 O O . PHE A 1 125 ? 0.499 6.203 -6.224 1.00 95.31 125 PHE A O 1
ATOM 1030 N N . ASP A 1 126 ? -1.341 4.937 -6.181 1.00 95.69 126 ASP A N 1
ATOM 1031 C CA . ASP A 1 126 ? -2.185 5.880 -5.434 1.00 95.69 126 ASP A CA 1
ATOM 1032 C C . ASP A 1 126 ? -2.561 5.265 -4.083 1.00 95.69 126 ASP A C 1
ATOM 1034 O O . ASP A 1 126 ? -3.263 4.251 -4.020 1.00 95.69 126 ASP A O 1
ATOM 1038 N N . PHE A 1 127 ? -2.060 5.862 -3.006 1.00 95.19 127 PHE A N 1
ATOM 1039 C CA . PHE A 1 127 ? -2.255 5.379 -1.646 1.00 95.19 127 PHE A CA 1
ATOM 1040 C C . PHE A 1 127 ? -3.416 6.104 -0.966 1.00 95.19 127 PHE A C 1
ATOM 1042 O O . PHE A 1 127 ? -3.584 7.317 -1.095 1.00 95.19 127 PHE A O 1
ATOM 1049 N N . ALA A 1 128 ? -4.219 5.372 -0.205 1.00 92.44 128 ALA A N 1
ATOM 1050 C CA . ALA A 1 128 ? -5.297 5.951 0.578 1.00 92.44 128 ALA A CA 1
ATOM 1051 C C . ALA A 1 128 ? -5.635 5.062 1.772 1.00 92.44 128 ALA A C 1
ATOM 1053 O O . ALA A 1 128 ? -5.639 3.838 1.665 1.00 92.44 128 ALA A O 1
ATOM 1054 N N . PHE A 1 129 ? -5.983 5.694 2.896 1.00 89.44 129 PHE A N 1
ATOM 1055 C CA . PHE A 1 129 ? -6.642 5.028 4.023 1.00 89.44 129 PHE A CA 1
ATOM 1056 C C . PHE A 1 129 ? -5.885 3.816 4.605 1.00 89.44 129 PHE A C 1
ATOM 1058 O O . PHE A 1 129 ? -6.516 2.921 5.166 1.00 89.44 129 PHE A O 1
ATOM 1065 N N . GLY A 1 130 ? -4.549 3.806 4.516 1.00 92.62 130 GLY A N 1
ATOM 1066 C CA . GLY A 1 130 ? -3.699 2.715 5.007 1.00 92.62 130 GLY A CA 1
ATOM 1067 C C . GLY A 1 130 ? -3.366 1.637 3.973 1.00 92.62 130 GLY A C 1
ATOM 1068 O O . GLY A 1 130 ? -2.713 0.656 4.311 1.00 92.62 130 GLY A O 1
ATOM 1069 N N . PHE A 1 131 ? -3.782 1.811 2.717 1.00 96.31 131 PHE A N 1
ATOM 1070 C CA . PHE A 1 131 ? -3.574 0.843 1.641 1.00 96.31 131 PHE A CA 1
ATOM 1071 C C . PHE A 1 131 ? -3.083 1.509 0.358 1.00 96.31 131 PHE A C 1
ATOM 1073 O O . PHE A 1 131 ? -3.177 2.726 0.169 1.00 96.31 131 PHE A O 1
ATOM 1080 N N . LEU A 1 132 ? -2.605 0.686 -0.570 1.00 97.00 132 LEU A N 1
ATOM 1081 C CA . LEU A 1 132 ? -2.558 1.059 -1.977 1.00 97.00 132 LEU A CA 1
ATOM 1082 C C . LEU A 1 132 ? -3.959 0.893 -2.588 1.00 97.00 132 LEU A C 1
ATOM 1084 O O . LEU A 1 132 ? -4.364 -0.223 -2.905 1.00 97.00 132 LEU A O 1
ATOM 1088 N N . ASP A 1 133 ? -4.693 1.990 -2.780 1.00 95.81 133 ASP A N 1
ATOM 1089 C CA . ASP A 1 133 ? -6.051 1.946 -3.351 1.00 95.81 133 ASP A CA 1
ATOM 1090 C C . ASP A 1 133 ? -6.018 1.596 -4.840 1.00 95.81 133 ASP A C 1
ATOM 1092 O O . ASP A 1 133 ? -6.846 0.826 -5.333 1.00 95.81 133 ASP A O 1
ATOM 1096 N N . ARG A 1 134 ? -5.045 2.139 -5.577 1.00 97.00 134 ARG A N 1
ATOM 1097 C CA . ARG A 1 134 ? -5.002 1.997 -7.031 1.00 97.00 134 ARG A CA 1
ATOM 1098 C C . ARG A 1 134 ? -3.581 1.940 -7.567 1.00 97.00 134 ARG A C 1
ATOM 1100 O O . ARG A 1 134 ? -2.695 2.646 -7.098 1.00 97.00 134 ARG A O 1
ATOM 1107 N N . CYS A 1 135 ? -3.394 1.145 -8.612 1.00 96.81 135 CYS A N 1
ATOM 1108 C CA . CYS A 1 135 ? -2.191 1.154 -9.428 1.00 96.81 135 CYS A CA 1
ATOM 1109 C C . CYS A 1 135 ? -2.555 1.314 -10.899 1.00 96.81 135 CYS A C 1
ATOM 1111 O O . CYS A 1 135 ? -3.395 0.581 -11.422 1.00 96.81 135 CYS A O 1
ATOM 1113 N N . GLU A 1 136 ? -1.926 2.275 -11.564 1.00 95.62 136 GLU A N 1
ATOM 1114 C CA . GLU A 1 136 ? -2.174 2.595 -12.964 1.00 95.62 136 GLU A CA 1
ATOM 1115 C C . GLU A 1 136 ? -0.952 2.267 -13.817 1.00 95.62 136 GLU A C 1
ATOM 1117 O O . GLU A 1 136 ? 0.179 2.640 -13.495 1.00 95.62 136 GLU A O 1
ATOM 1122 N N . THR A 1 137 ? -1.196 1.587 -14.935 1.00 93.62 137 THR A N 1
ATOM 1123 C CA . THR A 1 137 ? -0.195 1.266 -15.954 1.00 93.62 137 THR A CA 1
ATOM 1124 C C . THR A 1 137 ? -0.724 1.656 -17.334 1.00 93.62 137 THR A C 1
ATOM 1126 O O . THR A 1 137 ? -1.932 1.675 -17.556 1.00 93.62 137 THR A O 1
ATOM 1129 N N . TRP A 1 138 ? 0.171 1.958 -18.275 1.00 91.31 138 TRP A N 1
ATOM 1130 C CA . TRP A 1 138 ? -0.181 2.337 -19.659 1.00 91.31 138 TRP A CA 1
ATOM 1131 C C . TRP A 1 138 ? 0.308 1.315 -20.691 1.00 91.31 138 TRP A C 1
ATOM 1133 O O . TRP A 1 138 ? 0.388 1.597 -21.886 1.00 91.31 138 TRP A O 1
ATOM 1143 N N . SER A 1 139 ? 0.708 0.129 -20.233 1.00 88.50 139 SER A N 1
ATOM 1144 C CA . SER A 1 139 ? 1.170 -0.946 -21.100 1.00 88.50 139 SER A CA 1
ATOM 1145 C C . SER A 1 139 ? 0.552 -2.271 -20.670 1.00 88.50 139 SER A C 1
ATOM 1147 O O . SER A 1 139 ? 0.733 -2.667 -19.516 1.00 88.50 139 SER A O 1
ATOM 1149 N N . PRO A 1 140 ? -0.077 -3.015 -21.600 1.00 91.06 140 PRO A N 1
ATOM 1150 C CA . PRO A 1 140 ? -0.556 -4.367 -21.324 1.00 91.06 140 PRO A CA 1
ATOM 1151 C C . PRO A 1 140 ? 0.554 -5.293 -20.814 1.00 91.06 140 PRO A C 1
ATOM 1153 O O . PRO A 1 140 ? 0.307 -6.174 -19.995 1.00 91.06 140 PRO A O 1
ATOM 1156 N N . VAL A 1 141 ? 1.796 -5.062 -21.255 1.00 88.81 141 VAL A N 1
ATOM 1157 C CA . VAL A 1 141 ? 2.954 -5.866 -20.852 1.00 88.81 141 VAL A CA 1
ATOM 1158 C C . VAL A 1 141 ? 3.301 -5.635 -19.383 1.00 88.81 141 VAL A C 1
ATOM 1160 O O . VAL A 1 141 ? 3.434 -6.599 -18.632 1.00 88.81 141 VAL A O 1
ATOM 1163 N N . SER A 1 142 ? 3.409 -4.375 -18.944 1.00 87.12 142 SER A N 1
ATOM 1164 C CA . SER A 1 142 ? 3.665 -4.080 -17.529 1.00 87.12 142 SER A CA 1
ATOM 1165 C C . SER A 1 142 ? 2.488 -4.479 -16.649 1.00 87.12 142 SER A C 1
ATOM 1167 O O . SER A 1 142 ? 2.705 -5.007 -15.565 1.00 87.12 142 SER A O 1
ATOM 1169 N N . PHE A 1 143 ? 1.252 -4.301 -17.125 1.00 92.62 143 PHE A N 1
ATOM 1170 C CA . PHE A 1 143 ? 0.055 -4.759 -16.423 1.00 92.62 143 PHE A CA 1
ATOM 1171 C C . PHE A 1 143 ? 0.091 -6.268 -16.155 1.00 92.62 143 PHE A C 1
ATOM 1173 O O . PHE A 1 143 ? -0.070 -6.693 -15.012 1.00 92.62 143 PHE A O 1
ATOM 1180 N N . GLY A 1 144 ? 0.357 -7.076 -17.189 1.00 92.31 144 GLY A N 1
ATOM 1181 C CA . GLY A 1 144 ? 0.406 -8.533 -17.068 1.00 92.31 144 GLY A CA 1
ATOM 1182 C C . GLY A 1 144 ? 1.468 -9.021 -16.080 1.00 92.31 144 GLY A C 1
ATOM 1183 O O . GLY A 1 144 ? 1.230 -9.985 -15.358 1.00 92.31 144 GLY A O 1
ATOM 1184 N N . GLN A 1 145 ? 2.611 -8.333 -16.000 1.00 90.88 145 GLN A N 1
ATOM 1185 C CA . GLN A 1 145 ? 3.688 -8.699 -15.076 1.00 90.88 145 GLN A CA 1
ATOM 1186 C C . GLN A 1 145 ? 3.474 -8.178 -13.647 1.00 90.88 145 GLN A C 1
ATOM 1188 O O . GLN A 1 145 ? 3.866 -8.850 -12.698 1.00 90.88 145 GLN A O 1
ATOM 1193 N N . LEU A 1 146 ? 2.850 -7.008 -13.474 1.00 91.75 146 LEU A N 1
ATOM 1194 C CA . LEU A 1 146 ? 2.679 -6.378 -12.159 1.00 91.75 146 LEU A CA 1
ATOM 1195 C C . LEU A 1 146 ? 1.423 -6.833 -11.418 1.00 91.75 146 LEU A C 1
ATOM 1197 O O . LEU A 1 146 ? 1.428 -6.824 -10.192 1.00 91.75 146 LEU A O 1
ATOM 1201 N N . LYS A 1 147 ? 0.355 -7.233 -12.121 1.00 95.38 147 LYS A N 1
ATOM 1202 C CA . LYS A 1 147 ? -0.955 -7.480 -11.497 1.00 95.38 147 LYS A CA 1
ATOM 1203 C C . LYS A 1 147 ? -0.891 -8.473 -10.334 1.00 95.38 147 LYS A C 1
ATOM 1205 O O . LYS A 1 147 ? -1.380 -8.163 -9.255 1.00 95.38 147 LYS A O 1
ATOM 1210 N N . GLN A 1 148 ? -0.310 -9.655 -10.544 1.00 96.69 148 GLN A N 1
ATOM 1211 C CA . GLN A 1 148 ? -0.287 -10.699 -9.511 1.00 96.69 148 GLN A CA 1
ATOM 1212 C C . GLN A 1 148 ? 0.629 -10.348 -8.326 1.00 96.69 148 GLN A C 1
ATOM 1214 O O . GLN A 1 148 ? 0.166 -10.416 -7.189 1.00 96.69 148 GLN A O 1
ATOM 1219 N N . PRO A 1 149 ? 1.882 -9.900 -8.541 1.00 95.75 149 PRO A N 1
ATOM 1220 C CA . PRO A 1 149 ? 2.744 -9.442 -7.449 1.00 95.75 149 PRO A CA 1
ATOM 1221 C C . PRO A 1 149 ? 2.127 -8.305 -6.633 1.00 95.75 149 PRO A C 1
ATOM 1223 O O . PRO A 1 149 ? 2.212 -8.315 -5.408 1.00 95.75 149 PRO A O 1
ATOM 1226 N N . LEU A 1 150 ? 1.429 -7.384 -7.298 1.00 96.00 150 LEU A N 1
ATOM 1227 C CA . LEU A 1 150 ? 0.774 -6.267 -6.636 1.00 96.00 150 LEU A CA 1
ATOM 1228 C C . LEU A 1 150 ? -0.413 -6.686 -5.778 1.00 96.00 150 LEU A C 1
ATOM 1230 O O . LEU A 1 150 ? -0.546 -6.189 -4.668 1.00 96.00 150 LEU A O 1
ATOM 1234 N N . LEU A 1 151 ? -1.243 -7.619 -6.244 1.00 96.88 151 LEU A N 1
ATOM 1235 C CA . LEU A 1 151 ? -2.327 -8.170 -5.426 1.00 96.88 151 LEU A CA 1
ATOM 1236 C C . LEU A 1 151 ? -1.792 -9.030 -4.271 1.00 96.88 151 LEU A C 1
ATOM 1238 O O . LEU A 1 151 ? -2.411 -9.090 -3.211 1.00 96.88 151 LEU A O 1
ATOM 1242 N N . ALA A 1 152 ? -0.622 -9.653 -4.439 1.00 96.44 152 ALA A 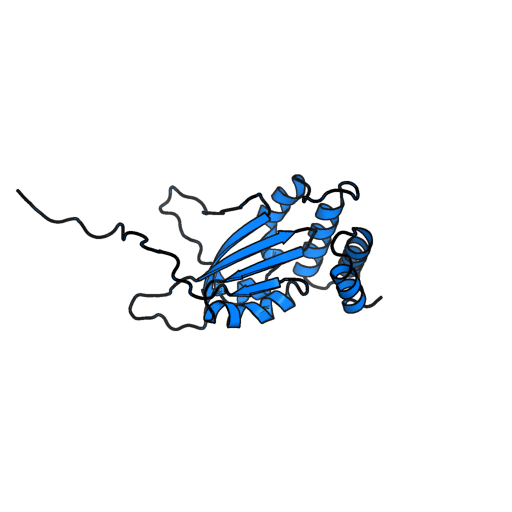N 1
ATOM 1243 C CA . ALA A 1 152 ? 0.052 -10.365 -3.358 1.00 96.44 152 ALA A CA 1
ATOM 1244 C C . ALA A 1 152 ? 0.612 -9.413 -2.284 1.00 96.44 152 ALA A C 1
ATOM 1246 O O . ALA A 1 152 ? 0.642 -9.771 -1.104 1.00 96.44 152 ALA A O 1
ATOM 1247 N N . ASP A 1 153 ? 1.060 -8.219 -2.678 1.00 96.62 153 ASP A N 1
ATOM 1248 C CA . ASP A 1 153 ? 1.478 -7.165 -1.752 1.00 96.62 153 ASP A CA 1
ATOM 1249 C C . ASP A 1 153 ? 0.267 -6.481 -1.095 1.00 96.62 153 ASP A C 1
ATOM 1251 O O . ASP A 1 153 ? 0.212 -6.357 0.126 1.00 96.62 153 ASP A O 1
ATOM 1255 N N . GLN A 1 154 ? -0.713 -6.071 -1.904 1.00 97.38 154 GLN A N 1
ATOM 1256 C CA . GLN A 1 154 ? -1.839 -5.205 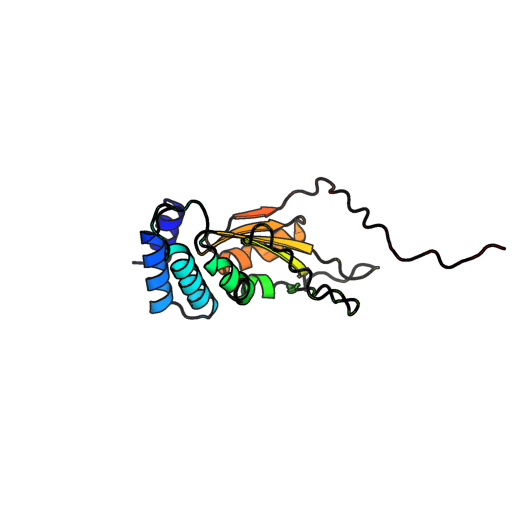-1.550 1.00 97.38 154 GLN A CA 1
ATOM 1257 C C . GLN A 1 154 ? -3.155 -5.786 -2.113 1.00 97.38 154 GLN A C 1
ATOM 1259 O O . GLN A 1 154 ? -3.599 -5.388 -3.194 1.00 97.38 154 GLN A O 1
ATOM 1264 N N . PRO A 1 155 ? -3.816 -6.715 -1.393 1.00 97.31 155 PRO A N 1
ATOM 1265 C CA . PRO A 1 155 ? -4.974 -7.462 -1.908 1.00 97.31 155 PRO A CA 1
ATOM 1266 C C . PRO A 1 155 ? -6.201 -6.618 -2.270 1.00 97.31 155 PRO A C 1
ATOM 1268 O O . PRO A 1 155 ? -7.032 -7.055 -3.058 1.00 97.31 155 PRO A O 1
ATOM 1271 N N . LEU A 1 156 ? -6.323 -5.416 -1.699 1.00 97.12 156 LEU A N 1
ATOM 1272 C CA . LEU A 1 156 ? -7.434 -4.492 -1.960 1.00 97.12 156 LEU A CA 1
ATOM 1273 C C . LEU A 1 156 ? -7.152 -3.516 -3.117 1.00 97.12 156 LEU A C 1
ATOM 1275 O O . LEU A 1 156 ? -7.995 -2.677 -3.433 1.00 97.12 156 LEU A O 1
ATOM 1279 N N . CYS A 1 157 ? -5.978 -3.602 -3.752 1.00 97.62 157 CYS A N 1
ATOM 1280 C CA . CYS A 1 157 ? -5.570 -2.667 -4.792 1.00 97.62 157 CYS A CA 1
ATOM 1281 C C . CYS A 1 157 ? -6.358 -2.854 -6.097 1.00 97.62 157 CYS A C 1
ATOM 1283 O O . CYS A 1 157 ? -6.425 -3.945 -6.670 1.00 97.62 157 CYS A O 1
ATOM 1285 N N . LYS A 1 158 ? -6.870 -1.749 -6.646 1.00 97.19 158 LYS A N 1
ATOM 1286 C CA . LYS A 1 158 ? -7.450 -1.694 -7.993 1.00 97.19 158 LYS A CA 1
ATOM 1287 C C . LYS A 1 158 ? -6.338 -1.513 -9.023 1.00 97.19 158 LYS A C 1
ATOM 1289 O O . LYS A 1 158 ? -5.797 -0.417 -9.185 1.00 97.19 158 LYS A O 1
ATOM 1294 N N . VAL A 1 159 ? -6.009 -2.579 -9.748 1.00 96.62 159 VAL A N 1
ATOM 1295 C CA . VAL A 1 159 ? -4.989 -2.543 -10.808 1.00 96.62 159 VAL A CA 1
ATOM 1296 C C . VAL A 1 159 ? -5.640 -2.195 -12.143 1.00 96.62 159 VAL A C 1
ATOM 1298 O O . VAL A 1 159 ? -6.495 -2.935 -12.628 1.00 96.62 159 VAL A O 1
ATOM 1301 N N . MET A 1 160 ? -5.220 -1.093 -12.761 1.00 96.44 160 MET A N 1
ATOM 1302 C CA . MET A 1 160 ? -5.772 -0.596 -14.020 1.00 96.44 160 MET A CA 1
ATOM 1303 C C . MET A 1 160 ? -4.708 -0.555 -15.120 1.00 96.44 160 MET A C 1
ATOM 1305 O O . MET A 1 160 ? -3.566 -0.135 -14.908 1.00 96.44 160 MET A O 1
ATOM 1309 N N . CYS A 1 161 ? -5.104 -0.966 -16.323 1.00 94.81 161 CYS A N 1
ATOM 1310 C CA . CYS A 1 161 ? -4.355 -0.717 -17.547 1.00 94.81 161 CYS A CA 1
ATOM 1311 C C . CYS A 1 161 ? -5.134 0.301 -18.367 1.00 94.81 161 CYS A C 1
ATOM 1313 O O . CYS A 1 161 ? -6.203 -0.008 -18.892 1.00 94.81 161 CYS A O 1
ATOM 1315 N N . HIS A 1 162 ? -4.590 1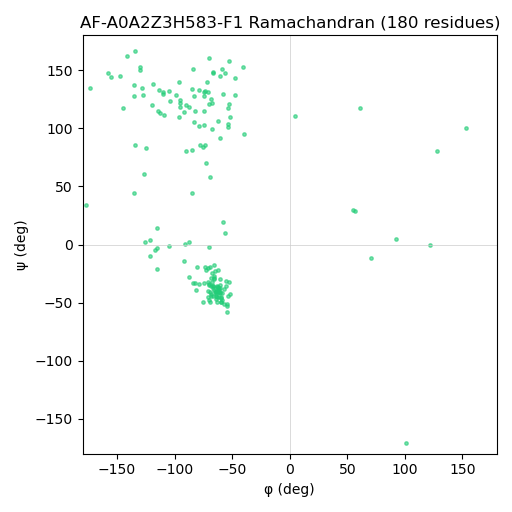.502 -18.502 1.00 90.31 162 HIS A N 1
ATOM 1316 C CA . HIS A 1 162 ? -5.078 2.438 -19.497 1.00 90.31 162 HIS A CA 1
ATOM 1317 C C . HIS A 1 162 ? -4.671 1.877 -20.857 1.00 90.31 162 HIS A C 1
ATOM 1319 O O . HIS A 1 162 ? -3.489 1.607 -21.096 1.00 90.31 162 HIS A O 1
ATOM 1325 N N . GLY A 1 163 ? -5.654 1.615 -21.722 1.00 75.81 163 GLY A N 1
ATOM 1326 C CA . GLY A 1 163 ? -5.382 1.225 -23.102 1.00 75.81 163 GLY A CA 1
ATOM 1327 C C . GLY A 1 163 ? -4.456 2.249 -23.757 1.00 75.81 163 GLY A C 1
ATOM 1328 O O . GLY A 1 163 ? -4.367 3.394 -23.318 1.00 75.81 163 GLY A O 1
ATOM 1329 N N . THR A 1 164 ? -3.753 1.855 -24.815 1.00 60.09 164 THR A N 1
ATOM 1330 C CA . THR A 1 164 ? -2.945 2.775 -25.626 1.00 60.09 164 THR A CA 1
ATOM 1331 C C . THR A 1 164 ? -3.838 3.738 -26.417 1.00 60.09 164 THR A C 1
ATOM 1333 O O . THR A 1 164 ? -3.757 3.813 -27.639 1.00 60.09 164 THR A O 1
ATOM 1336 N N . THR A 1 165 ? -4.694 4.517 -25.757 1.00 49.84 165 THR A N 1
ATOM 1337 C CA . THR A 1 165 ? -5.051 5.829 -26.279 1.00 49.84 165 THR A CA 1
ATOM 1338 C C . THR A 1 165 ? -3.747 6.603 -26.305 1.00 49.84 165 THR A C 1
ATOM 1340 O O . THR A 1 165 ? -3.159 6.892 -25.267 1.00 49.84 165 THR A O 1
ATOM 1343 N N . ARG A 1 166 ? -3.218 6.800 -27.517 1.00 44.69 166 ARG A N 1
ATOM 1344 C CA . ARG A 1 166 ? -1.986 7.534 -27.815 1.00 44.69 166 ARG A CA 1
ATOM 1345 C C . ARG A 1 166 ? -1.888 8.785 -26.931 1.00 44.69 166 ARG A C 1
ATOM 1347 O O . ARG A 1 166 ? -2.422 9.828 -27.289 1.00 44.69 166 ARG A O 1
ATOM 1354 N N . HIS A 1 167 ? -1.196 8.711 -25.797 1.00 38.22 167 HIS A N 1
ATOM 1355 C CA . HIS A 1 167 ? -0.792 9.925 -25.105 1.00 38.22 167 HIS A CA 1
ATOM 1356 C C . HIS A 1 167 ? 0.359 10.537 -25.918 1.00 38.22 167 HIS A C 1
ATOM 1358 O O . HIS A 1 167 ? 1.272 9.804 -26.319 1.00 38.22 167 HIS A O 1
ATOM 1364 N N . PRO A 1 168 ? 0.324 11.850 -26.207 1.00 38.28 168 PRO A N 1
ATOM 1365 C CA . PRO A 1 168 ? 1.272 12.507 -27.090 1.00 38.28 168 PRO A CA 1
ATOM 1366 C C . PRO A 1 168 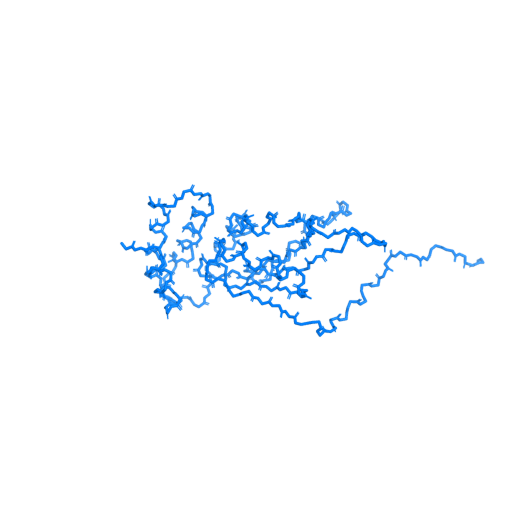? 2.616 12.641 -26.373 1.00 38.28 168 PRO A C 1
ATOM 1368 O O . PRO A 1 168 ? 2.923 13.661 -25.771 1.00 38.28 168 PRO A O 1
ATOM 1371 N N . GLN A 1 169 ? 3.450 11.606 -26.429 1.00 39.19 169 GLN A N 1
ATOM 1372 C CA . GLN A 1 169 ? 4.870 11.753 -26.136 1.00 39.19 169 GLN A CA 1
ATOM 1373 C C . GLN A 1 169 ? 5.612 12.082 -27.431 1.00 39.19 169 GLN A C 1
ATOM 1375 O O . GLN A 1 169 ? 6.262 11.232 -28.029 1.00 39.19 169 GLN A O 1
ATOM 1380 N N . ARG A 1 170 ? 5.573 13.357 -27.829 1.00 35.97 170 ARG A N 1
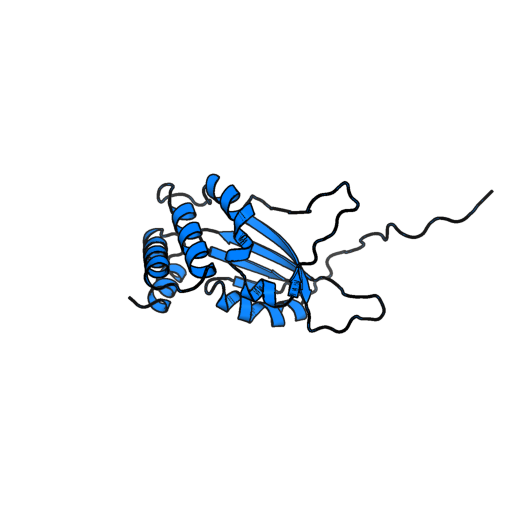ATOM 1381 C CA . ARG A 1 170 ? 6.804 13.991 -28.310 1.00 35.97 170 ARG A CA 1
ATOM 1382 C C . ARG A 1 170 ? 7.532 14.503 -27.071 1.00 35.97 170 ARG A C 1
ATOM 1384 O O . ARG A 1 170 ? 7.451 15.675 -26.726 1.00 35.97 170 ARG A O 1
ATOM 1391 N N . VAL A 1 171 ? 8.254 13.609 -26.398 1.00 40.78 171 VAL A N 1
ATOM 1392 C CA . VAL A 1 171 ? 9.468 14.052 -25.713 1.00 40.78 171 VAL A CA 1
ATOM 1393 C C . VAL A 1 171 ? 10.403 14.418 -26.856 1.00 40.78 171 VAL A C 1
ATOM 1395 O O . VAL A 1 171 ? 10.901 13.545 -27.563 1.00 40.78 171 VAL A O 1
ATOM 1398 N N . ARG A 1 172 ? 10.494 15.718 -27.144 1.00 37.44 172 ARG A N 1
ATOM 1399 C CA . ARG A 1 172 ? 11.434 16.263 -28.120 1.00 37.44 172 ARG A CA 1
ATOM 1400 C C . ARG A 1 172 ? 12.811 15.750 -27.700 1.00 37.44 172 ARG A C 1
ATOM 1402 O O . ARG A 1 172 ? 13.239 16.011 -26.578 1.00 37.44 172 ARG A O 1
ATOM 1409 N N . SER A 1 173 ? 13.441 14.963 -28.566 1.00 40.09 173 SER A N 1
ATOM 1410 C CA . SER A 1 173 ? 14.844 14.589 -28.432 1.00 40.09 173 SER A CA 1
ATOM 1411 C C . SER A 1 173 ? 15.642 15.879 -28.244 1.00 40.09 173 SER A C 1
ATOM 1413 O O . SER A 1 173 ? 15.724 16.679 -29.170 1.00 40.09 173 SER A O 1
ATOM 1415 N N . LEU A 1 174 ? 16.178 16.116 -27.046 1.00 43.00 174 LEU A N 1
ATOM 1416 C CA . LEU A 1 174 ? 17.186 17.152 -26.790 1.00 43.00 174 LEU A CA 1
ATOM 1417 C C . LEU A 1 174 ? 18.583 16.605 -27.114 1.00 43.00 174 LEU A C 1
ATOM 1419 O O . LEU A 1 174 ? 19.523 16.764 -26.347 1.00 43.00 174 LEU A O 1
ATOM 1423 N N . LEU A 1 175 ? 18.700 15.922 -28.249 1.00 46.44 175 LEU A N 1
ATOM 1424 C CA . LEU A 1 175 ? 19.962 15.478 -28.821 1.00 46.44 175 LEU A CA 1
ATOM 1425 C C . LEU A 1 175 ? 19.840 15.572 -30.342 1.00 46.44 175 LEU A C 1
ATOM 1427 O O . LEU A 1 175 ? 18.998 14.891 -30.931 1.00 46.44 175 LEU A O 1
ATOM 1431 N N . GLY A 1 176 ? 20.678 16.419 -30.944 1.00 40.50 176 GLY A N 1
ATOM 1432 C CA . GLY A 1 176 ? 20.899 16.478 -32.390 1.00 40.50 176 GLY A CA 1
ATOM 1433 C C . GLY A 1 176 ? 20.750 17.874 -32.986 1.00 40.50 176 GLY A C 1
ATOM 1434 O O . GLY A 1 176 ? 19.715 18.188 -33.560 1.00 40.50 176 GLY A O 1
ATOM 1435 N N . GLY A 1 177 ? 21.792 18.694 -32.857 1.00 35.91 177 GLY A N 1
ATOM 1436 C CA . GLY A 1 177 ? 21.893 19.987 -33.533 1.00 35.91 177 GLY A CA 1
ATOM 1437 C C . GLY A 1 177 ? 23.218 20.704 -33.282 1.00 35.91 177 GLY A C 1
ATOM 1438 O O . GLY A 1 177 ? 23.233 21.920 -33.161 1.00 35.91 177 GLY A O 1
ATOM 1439 N N . ALA A 1 178 ? 24.314 19.954 -33.137 1.00 47.62 178 ALA A N 1
ATOM 1440 C CA . ALA A 1 178 ? 25.639 20.486 -33.422 1.00 47.62 178 ALA A CA 1
ATOM 1441 C C . ALA A 1 178 ? 25.878 20.247 -34.916 1.00 47.62 178 ALA A C 1
ATOM 1443 O O . ALA A 1 178 ? 25.851 19.096 -35.352 1.00 47.62 178 ALA A O 1
ATOM 1444 N N . GLY A 1 179 ? 26.057 21.321 -35.683 1.00 42.56 179 GLY A N 1
ATOM 1445 C CA . GLY A 1 179 ? 26.431 21.244 -37.092 1.00 42.56 179 GLY A CA 1
ATOM 1446 C C . GLY A 1 179 ? 25.965 22.441 -37.915 1.00 42.56 179 GLY A C 1
ATOM 1447 O O . GLY A 1 179 ? 24.815 22.453 -38.329 1.00 42.56 179 GLY A O 1
ATOM 1448 N N . ALA A 1 180 ? 26.915 23.355 -38.145 1.00 40.59 180 ALA A N 1
ATOM 1449 C CA . ALA A 1 180 ? 27.113 24.187 -39.337 1.00 40.59 180 ALA A CA 1
ATOM 1450 C C . ALA A 1 180 ? 26.006 25.176 -39.759 1.00 40.59 180 ALA A C 1
ATOM 1452 O O . ALA A 1 180 ? 24.917 24.779 -40.149 1.00 40.59 180 ALA A O 1
ATOM 1453 N N . ASP A 1 181 ? 26.323 26.476 -39.748 1.00 43.56 181 ASP A N 1
ATOM 1454 C CA . ASP A 1 181 ? 26.662 27.180 -40.995 1.00 43.56 181 ASP A CA 1
ATOM 1455 C C . ASP A 1 181 ? 27.149 28.625 -40.741 1.00 43.56 181 ASP A C 1
ATOM 1457 O O . ASP A 1 181 ? 26.524 29.366 -39.983 1.00 43.56 181 ASP A O 1
ATOM 1461 N N . LEU A 1 182 ? 28.242 28.949 -41.454 1.00 41.78 182 LEU A N 1
ATOM 1462 C CA . LEU A 1 182 ? 28.846 30.247 -41.828 1.00 41.78 182 LEU A CA 1
ATOM 1463 C C . LEU A 1 182 ? 29.507 31.126 -40.750 1.00 41.78 182 LEU A C 1
ATOM 1465 O O . LEU A 1 182 ? 28.810 31.840 -40.000 1.00 41.78 182 LEU A O 1
#

Secondary structure (DSSP, 8-state):
--HHHHHHHHHH-TT-SHHHHHHHHHHHHH--SHHHHHHHHHHHHHHSS-TT-SS--HHHHHHHHHHGGGG-HHHHHTEEE---PPSTT------EETTTEEEEEEEETTSPPBTTB---EEEEEEEETTEEEEEEES-HHHHHHHHHHHHHH-TT-EEEE------------S--------

Nearest PDB structures (foldseek):
  5o9s-assembly1_A  TM=2.168E-01  e=4.133E+00  Homo sapiens
  7owo-assembly2_B  TM=2.184E-01  e=3.054E+00  Homo sapiens

Mean predicted aligned error: 9.21 Å

Radius of gyration: 19.4 Å; Cα contacts (8 Å, |Δi|>4): 250; chains: 1; bounding box: 46×45×58 Å